Protein AF-A0A7W1D2C0-F1 (afdb_monomer)

Secondary structure (DSSP, 8-state):
----HHHHHHHHHHHHHHHHHHHHHHHHTTHHHHTTTTTS-SS----------------------EEEEEEEEEESTT-EEEEEEEESS-EEEEEEESSEEEEEEEE--GGG---EEEEEEESS---S-EEEEEEETTEEEEEEEE-STT-EEEEEE-TTSPPPP----PPPP-----S----------------

Sequence (195 aa):
MRITWREVLGLLIGVAICYGLFSYAVLYAPQLREAASERTQDE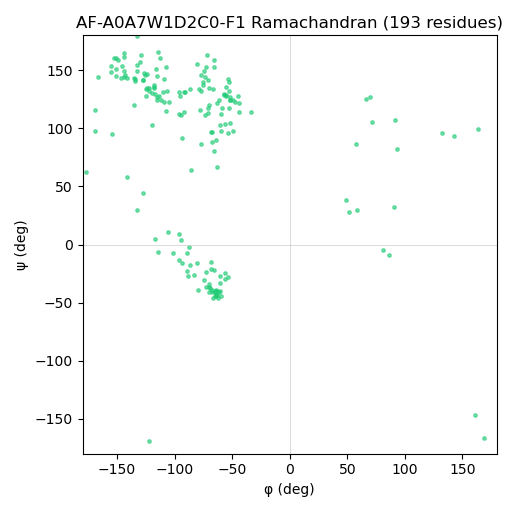GSRRGGETGQRTSTTPAASDEATKTVVVRVTGTTGNSFGINYGNLLSSQTDEGTLPADYKVQVRTDPSFGDYVTATAWKTTGDSRELKLQILDNGTVVGEGSTTKDYGAAGARWSPNQPPQPAETTTPAPQKKAVEGGGFQKKAVEGGGFQP

Radius of gyration: 30.7 Å; Cα contacts (8 Å, |Δi|>4): 274; chains: 1; bounding box: 45×69×125 Å

Structure (mmCIF, N/CA/C/O backbone):
data_AF-A0A7W1D2C0-F1
#
_entry.id   AF-A0A7W1D2C0-F1
#
loop_
_atom_site.group_PDB
_atom_site.id
_atom_site.type_symbol
_atom_site.label_atom_id
_atom_site.label_alt_id
_atom_site.label_comp_id
_atom_site.label_asym_id
_atom_site.label_entity_id
_atom_site.label_seq_id
_atom_site.pdbx_PDB_ins_code
_atom_site.Cartn_x
_atom_site.Cartn_y
_atom_site.Cartn_z
_atom_site.occupancy
_atom_site.B_iso_or_equiv
_atom_site.auth_seq_id
_atom_site.auth_comp_id
_atom_site.auth_asym_id
_atom_site.auth_atom_id
_atom_site.pdbx_PDB_model_num
ATOM 1 N N . MET A 1 1 ? 14.271 54.375 -0.105 1.00 50.47 1 MET A N 1
ATOM 2 C CA . MET A 1 1 ? 13.094 53.486 -0.220 1.00 50.47 1 MET A CA 1
ATOM 3 C C . MET A 1 1 ? 13.396 52.194 0.517 1.00 50.47 1 MET A C 1
ATOM 5 O O . MET A 1 1 ? 14.277 51.464 0.088 1.00 50.47 1 MET A O 1
ATOM 9 N N . ARG A 1 2 ? 12.762 51.953 1.670 1.00 56.81 2 ARG A N 1
ATOM 10 C CA . ARG A 1 2 ? 12.899 50.684 2.398 1.00 56.81 2 ARG A CA 1
ATOM 11 C C . ARG A 1 2 ? 11.756 49.784 1.952 1.00 56.81 2 ARG A C 1
ATOM 13 O O . ARG A 1 2 ? 10.670 49.887 2.503 1.00 56.81 2 ARG A O 1
ATOM 20 N N . ILE A 1 3 ? 12.006 48.980 0.921 1.00 64.44 3 ILE A N 1
ATOM 21 C CA . ILE A 1 3 ? 11.099 47.896 0.542 1.00 64.44 3 ILE A CA 1
ATOM 22 C C . ILE A 1 3 ? 10.994 46.978 1.754 1.00 64.44 3 ILE A C 1
ATOM 24 O O . ILE A 1 3 ? 11.995 46.465 2.264 1.00 64.44 3 ILE A O 1
ATOM 28 N N . THR A 1 4 ? 9.786 46.869 2.281 1.00 74.56 4 THR A N 1
ATOM 29 C CA . THR A 1 4 ? 9.513 46.070 3.463 1.00 74.56 4 THR A CA 1
ATOM 30 C C . THR A 1 4 ? 9.485 44.599 3.067 1.00 74.56 4 THR A C 1
ATOM 32 O O . THR A 1 4 ? 9.058 44.229 1.977 1.00 74.56 4 THR A O 1
ATOM 35 N N . TRP A 1 5 ? 9.933 43.722 3.962 1.00 63.31 5 TRP A N 1
ATOM 36 C CA . TRP A 1 5 ? 9.996 42.276 3.711 1.00 63.31 5 TRP A CA 1
ATOM 37 C C . TRP A 1 5 ? 8.635 41.673 3.303 1.00 63.31 5 TRP A C 1
ATOM 39 O O . TRP A 1 5 ? 8.572 40.690 2.571 1.00 63.31 5 TRP A O 1
ATOM 49 N N . ARG A 1 6 ? 7.534 42.328 3.698 1.00 68.31 6 ARG A N 1
ATOM 50 C CA . ARG A 1 6 ? 6.158 41.977 3.316 1.00 68.31 6 ARG A CA 1
ATOM 51 C C . ARG A 1 6 ? 5.854 42.265 1.839 1.00 68.31 6 ARG A C 1
ATOM 53 O O . ARG A 1 6 ? 5.124 41.495 1.226 1.00 68.31 6 ARG A O 1
ATOM 60 N N . GLU A 1 7 ? 6.437 43.311 1.256 1.00 68.88 7 GLU A N 1
ATOM 61 C CA . GLU A 1 7 ? 6.311 43.618 -0.179 1.00 68.88 7 GLU A CA 1
ATOM 62 C C . GLU A 1 7 ? 7.121 42.636 -1.031 1.00 68.88 7 GLU A C 1
ATOM 64 O O . GLU A 1 7 ? 6.649 42.200 -2.077 1.00 68.88 7 GLU A O 1
ATOM 69 N N . VAL A 1 8 ? 8.294 42.206 -0.550 1.00 70.50 8 VAL A N 1
ATOM 70 C CA .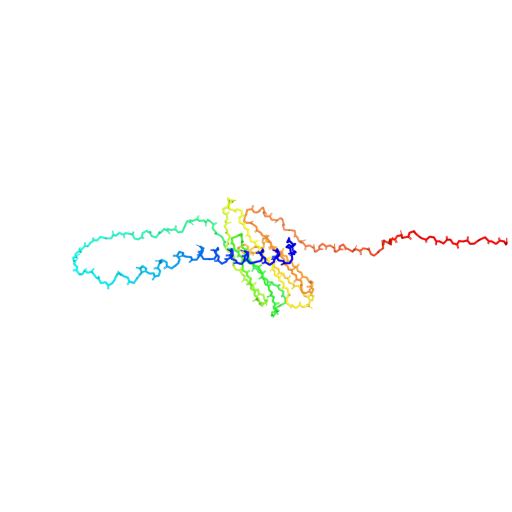 VAL A 1 8 ? 9.094 41.159 -1.212 1.00 70.50 8 VAL A CA 1
ATOM 71 C C . VAL A 1 8 ? 8.348 39.826 -1.210 1.00 70.50 8 VAL A C 1
ATOM 73 O O . VAL A 1 8 ? 8.290 39.154 -2.238 1.00 70.50 8 VAL A O 1
ATOM 76 N N . LEU A 1 9 ? 7.726 39.464 -0.082 1.00 74.88 9 LEU A N 1
ATOM 77 C CA . LEU A 1 9 ? 6.930 38.241 0.015 1.00 74.88 9 LEU A CA 1
ATOM 78 C C . LEU A 1 9 ? 5.719 38.282 -0.930 1.00 74.88 9 LEU A C 1
ATOM 80 O O . LEU A 1 9 ? 5.452 37.309 -1.630 1.00 74.88 9 LEU A O 1
ATOM 84 N N . GLY A 1 10 ? 5.022 39.422 -0.996 1.00 73.62 10 GLY A N 1
ATOM 85 C CA . GLY A 1 10 ? 3.898 39.617 -1.913 1.00 73.62 10 GLY A CA 1
ATOM 86 C C . GLY A 1 10 ? 4.304 39.501 -3.384 1.00 73.62 10 GLY A C 1
ATOM 87 O O . GLY A 1 10 ? 3.608 38.855 -4.166 1.00 73.62 10 GLY A O 1
ATOM 88 N N . LEU A 1 11 ? 5.461 40.057 -3.753 1.00 76.44 11 LEU A N 1
ATOM 89 C CA . LEU A 1 11 ? 5.976 39.999 -5.122 1.00 76.44 11 LEU A CA 1
ATOM 90 C C . LEU A 1 11 ? 6.375 38.566 -5.510 1.00 76.44 11 LEU A C 1
ATOM 92 O O . LEU A 1 11 ? 6.035 38.11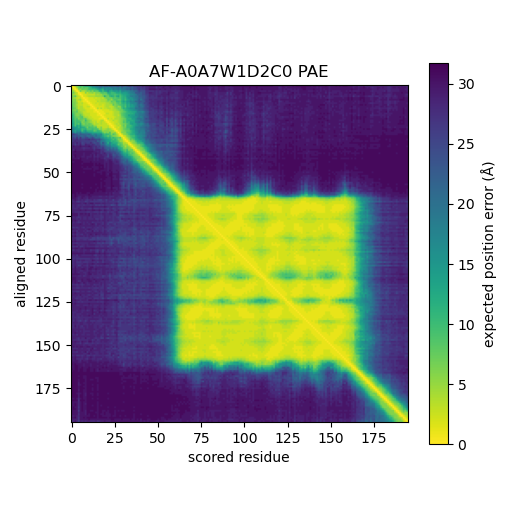5 -6.601 1.00 76.44 11 LEU A O 1
ATOM 96 N N . LEU A 1 12 ? 7.007 37.812 -4.604 1.00 76.81 12 LEU A N 1
ATOM 97 C CA . LEU A 1 12 ? 7.363 36.407 -4.842 1.00 76.81 12 LEU A CA 1
ATOM 98 C C . LEU A 1 12 ? 6.134 35.505 -5.006 1.00 76.81 12 LEU A C 1
ATOM 100 O O . LEU A 1 12 ? 6.118 34.655 -5.895 1.00 76.81 12 LEU A O 1
ATOM 104 N N . ILE A 1 13 ? 5.088 35.718 -4.203 1.00 79.75 13 ILE A N 1
ATOM 105 C CA . ILE A 1 13 ? 3.822 34.983 -4.337 1.00 79.75 13 ILE A CA 1
ATOM 106 C C . ILE A 1 13 ? 3.154 35.319 -5.676 1.00 79.75 13 ILE A C 1
ATOM 108 O O . ILE A 1 13 ? 2.729 34.415 -6.393 1.00 79.75 13 ILE A O 1
ATOM 112 N N . GLY A 1 14 ? 3.117 36.601 -6.055 1.00 78.75 14 GLY A N 1
ATOM 113 C CA . GLY A 1 14 ? 2.572 37.033 -7.344 1.00 78.75 14 GLY A CA 1
ATOM 114 C C . GLY A 1 14 ? 3.311 36.418 -8.536 1.00 78.75 14 GLY A C 1
ATOM 115 O O . GLY A 1 14 ? 2.677 35.905 -9.456 1.00 78.75 14 GLY A O 1
ATOM 116 N N . VAL A 1 15 ? 4.646 36.388 -8.497 1.00 82.38 15 VAL A N 1
ATOM 117 C CA . VAL A 1 15 ? 5.467 35.759 -9.545 1.00 82.38 15 VAL A CA 1
ATOM 118 C C . VAL A 1 15 ? 5.230 34.251 -9.610 1.00 82.38 15 VAL A C 1
ATOM 120 O O . VAL A 1 15 ? 5.101 33.720 -10.709 1.00 82.38 15 VAL A O 1
ATOM 123 N N . ALA A 1 16 ? 5.104 33.562 -8.472 1.00 78.25 16 ALA A N 1
ATOM 124 C CA . ALA A 1 16 ? 4.820 32.127 -8.442 1.00 78.25 16 ALA A CA 1
ATOM 125 C C . ALA A 1 16 ? 3.448 31.790 -9.053 1.00 78.25 16 ALA A C 1
ATOM 127 O O . ALA A 1 16 ? 3.334 30.829 -9.814 1.00 78.25 16 ALA A O 1
ATOM 128 N N . ILE A 1 17 ? 2.423 32.610 -8.790 1.00 80.56 17 ILE A N 1
ATOM 129 C CA . ILE A 1 17 ? 1.088 32.448 -9.387 1.00 80.56 17 ILE A CA 1
ATOM 130 C C . ILE A 1 17 ? 1.137 32.710 -10.899 1.00 80.56 17 ILE A C 1
ATOM 132 O O . ILE A 1 17 ? 0.623 31.905 -11.676 1.00 80.56 17 ILE A O 1
ATOM 136 N N . CYS A 1 18 ? 1.805 33.783 -11.336 1.00 75.06 18 CYS A N 1
ATOM 137 C CA . CYS A 1 18 ? 1.993 34.071 -12.761 1.00 75.06 18 CYS A CA 1
ATOM 138 C C . CYS A 1 18 ? 2.756 32.949 -13.476 1.00 75.06 18 CYS A C 1
ATOM 140 O O . CYS A 1 18 ? 2.388 32.567 -14.585 1.00 75.06 18 CYS A O 1
ATOM 142 N N . TYR A 1 19 ? 3.781 32.384 -12.836 1.00 76.19 19 TYR A N 1
ATOM 143 C CA . TYR A 1 19 ? 4.550 31.277 -13.396 1.00 76.19 19 TYR A CA 1
ATOM 144 C C . TYR A 1 19 ? 3.726 29.987 -13.465 1.00 76.19 19 TYR A C 1
ATOM 146 O O . TYR A 1 19 ? 3.818 29.260 -14.452 1.00 76.19 19 TYR A O 1
ATOM 154 N N . GLY A 1 20 ? 2.871 29.728 -12.471 1.00 72.81 20 GLY A N 1
ATOM 155 C CA . GLY A 1 20 ? 1.923 28.614 -12.489 1.00 72.81 20 GLY A CA 1
ATOM 156 C C . GLY A 1 20 ? 0.911 28.725 -13.632 1.00 72.81 20 GLY A C 1
ATOM 157 O O . GLY A 1 20 ? 0.731 27.766 -14.378 1.00 72.81 20 GLY A O 1
ATOM 158 N N . LEU A 1 21 ? 0.315 29.905 -13.837 1.00 73.50 21 LEU A N 1
ATOM 159 C CA . LEU A 1 21 ? -0.633 30.149 -14.933 1.00 73.50 21 LEU A CA 1
ATOM 160 C C . LEU A 1 21 ? 0.036 30.090 -16.312 1.00 73.50 21 LEU A C 1
ATOM 162 O O . LEU A 1 21 ? -0.539 29.536 -17.246 1.00 73.50 21 LEU A O 1
ATOM 166 N N . PHE A 1 22 ? 1.257 30.613 -16.443 1.00 73.81 22 PHE A N 1
ATOM 167 C CA . PHE A 1 22 ? 2.009 30.553 -17.696 1.00 73.81 22 PHE A CA 1
ATOM 168 C C . PHE A 1 22 ? 2.468 29.123 -18.016 1.00 73.81 22 PHE A C 1
ATOM 170 O O . PHE A 1 22 ? 2.329 28.674 -19.151 1.00 73.81 22 PHE A O 1
ATOM 177 N N . SER A 1 23 ? 2.929 28.370 -17.013 1.00 67.94 23 SER A N 1
ATOM 178 C CA . SER A 1 23 ? 3.282 26.950 -17.165 1.00 67.94 23 SER A CA 1
ATOM 179 C C . SER A 1 23 ? 2.059 26.106 -17.525 1.00 67.94 23 SER A C 1
ATOM 181 O O . SER A 1 23 ? 2.146 25.240 -18.391 1.00 67.94 23 SER A O 1
ATOM 183 N N . TYR A 1 24 ? 0.902 26.398 -16.923 1.00 67.62 24 TYR A N 1
ATOM 184 C CA . TYR A 1 24 ? -0.367 25.763 -17.269 1.00 67.62 24 TYR A CA 1
ATOM 185 C C . TYR A 1 24 ? -0.790 26.101 -18.708 1.00 67.62 24 TYR A C 1
ATOM 187 O O . TYR A 1 24 ? -1.130 25.210 -19.478 1.00 67.62 24 TYR A O 1
ATOM 195 N N . ALA A 1 25 ? -0.686 27.359 -19.137 1.00 64.81 25 ALA A N 1
ATOM 196 C CA . ALA A 1 25 ? -1.010 27.742 -20.511 1.00 64.81 25 ALA A CA 1
ATOM 197 C C . ALA A 1 25 ? -0.080 27.085 -21.550 1.00 64.81 25 ALA A C 1
ATOM 199 O O . ALA A 1 25 ? -0.560 26.619 -22.579 1.00 64.81 25 ALA A O 1
ATOM 200 N N . VAL A 1 26 ? 1.228 26.989 -21.284 1.00 67.19 26 VAL A N 1
ATOM 201 C CA . VAL A 1 26 ? 2.193 26.356 -22.203 1.00 67.19 26 VAL A CA 1
ATOM 202 C C . VAL A 1 26 ? 2.006 24.835 -22.277 1.00 67.19 26 VAL A C 1
ATOM 204 O O . VAL A 1 26 ? 2.115 24.277 -23.367 1.00 67.19 26 VAL A O 1
ATOM 207 N N . LEU A 1 27 ? 1.670 24.161 -21.168 1.00 59.69 27 LEU A N 1
ATOM 208 C CA . LEU A 1 27 ? 1.403 22.714 -21.179 1.00 59.69 27 LEU A CA 1
ATOM 209 C C . LEU A 1 27 ? 0.050 22.340 -21.812 1.00 59.69 27 LEU A C 1
ATOM 211 O O . LEU A 1 27 ? -0.057 21.263 -22.392 1.00 59.69 27 LEU A O 1
ATOM 215 N N . TYR A 1 28 ? -0.972 23.200 -21.719 1.00 57.44 28 TYR A N 1
ATOM 216 C CA . TYR A 1 28 ? -2.332 22.905 -22.207 1.00 57.44 28 TYR A CA 1
ATOM 217 C C . TYR A 1 28 ? -2.686 23.553 -23.562 1.00 57.44 28 TYR A C 1
ATOM 219 O O . TYR A 1 28 ? -3.705 23.202 -24.158 1.00 57.44 28 TYR A O 1
ATOM 227 N N . ALA A 1 29 ? -1.837 24.424 -24.120 1.00 54.09 29 ALA A N 1
ATOM 228 C CA . ALA A 1 29 ? -2.036 25.015 -25.448 1.00 54.09 29 ALA A CA 1
ATOM 229 C C . ALA A 1 29 ? -2.094 24.043 -26.655 1.00 54.09 29 ALA A C 1
ATOM 231 O O . ALA A 1 29 ? -2.761 24.413 -27.627 1.00 54.09 29 ALA A O 1
ATOM 232 N N . PRO A 1 30 ? -1.478 22.835 -26.684 1.00 54.25 30 PRO A N 1
ATOM 233 C CA . PRO A 1 30 ? -1.549 22.007 -27.892 1.00 54.25 30 PRO A CA 1
ATOM 234 C C . PRO A 1 30 ? -2.961 21.455 -28.167 1.00 54.25 30 PRO A C 1
ATOM 236 O O . PRO A 1 30 ? -3.285 21.185 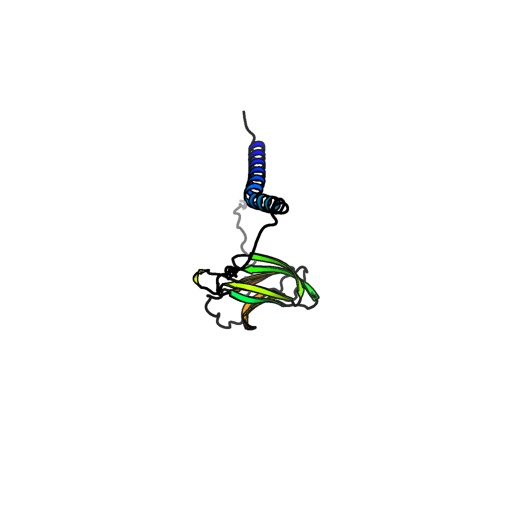-29.320 1.00 54.25 30 PRO A O 1
ATOM 239 N N . GLN A 1 31 ? -3.836 21.394 -27.155 1.00 51.28 31 GLN A N 1
ATOM 240 C CA . GLN A 1 31 ? -5.201 20.856 -27.273 1.00 51.28 31 GLN A CA 1
ATOM 241 C C . GLN A 1 31 ? -6.170 21.772 -28.049 1.00 51.28 31 GLN A C 1
ATOM 243 O O . GLN A 1 31 ? -7.152 21.308 -28.623 1.00 51.28 31 GLN A O 1
ATOM 248 N N . LEU A 1 32 ? -5.904 23.083 -28.124 1.00 50.50 32 LEU A N 1
ATOM 249 C CA . LEU A 1 32 ? -6.772 24.020 -28.858 1.00 50.50 32 LEU A CA 1
ATOM 250 C C . LEU A 1 32 ? -6.533 24.008 -30.374 1.00 50.50 32 LEU A C 1
ATOM 252 O O . LEU A 1 32 ? -7.371 24.508 -31.125 1.00 50.50 32 LEU A O 1
ATOM 256 N N . ARG A 1 33 ? -5.411 23.443 -30.844 1.00 51.75 33 ARG A N 1
ATOM 257 C CA . ARG A 1 33 ? -5.116 23.359 -32.282 1.00 51.75 33 ARG A CA 1
ATOM 258 C C . ARG A 1 33 ? -5.799 22.164 -32.949 1.00 51.75 33 ARG A C 1
ATOM 260 O O . ARG A 1 33 ? -6.100 22.239 -34.137 1.00 51.75 33 ARG A O 1
ATOM 267 N N . GLU A 1 34 ? -6.092 21.109 -32.195 1.00 49.38 34 GLU A N 1
ATOM 268 C CA . GLU A 1 34 ? -6.751 19.909 -32.723 1.00 49.38 34 GLU A CA 1
ATOM 269 C C . GLU A 1 34 ? -8.269 20.117 -32.873 1.00 49.38 34 GLU A C 1
ATOM 271 O O . GLU A 1 34 ? -8.820 19.816 -33.929 1.00 49.38 34 GLU A O 1
ATOM 276 N N . ALA A 1 35 ? -8.923 20.810 -31.930 1.00 48.69 35 ALA A N 1
ATOM 277 C CA . ALA A 1 35 ? -10.363 21.101 -32.006 1.00 48.69 35 ALA A CA 1
ATOM 278 C C . ALA A 1 35 ? -10.774 22.089 -33.125 1.00 48.69 35 ALA A C 1
ATOM 280 O O . ALA A 1 35 ? -11.954 22.190 -33.463 1.00 48.69 35 ALA A O 1
ATOM 281 N N . ALA A 1 36 ? -9.826 22.828 -33.711 1.00 49.53 36 ALA A N 1
ATOM 282 C CA . ALA A 1 36 ? -10.082 23.719 -34.847 1.00 49.53 36 ALA A CA 1
ATOM 283 C C . ALA A 1 36 ? -9.836 23.048 -36.210 1.00 49.53 36 ALA A C 1
ATOM 285 O O . ALA A 1 36 ? -10.292 23.567 -37.229 1.00 49.53 36 ALA A O 1
ATOM 286 N N . SER A 1 37 ? -9.136 21.908 -36.253 1.00 47.97 37 SER A N 1
ATOM 287 C CA . SER A 1 37 ? -8.782 21.254 -37.518 1.00 47.97 37 SER A CA 1
ATOM 288 C C . SER A 1 37 ? -9.864 20.300 -38.033 1.00 47.97 37 SER A C 1
ATOM 290 O O . SER A 1 37 ? -9.876 19.996 -39.223 1.00 47.97 37 SER A O 1
ATOM 292 N N . GLU A 1 38 ? -10.806 19.878 -37.186 1.00 50.81 38 GLU A N 1
ATOM 293 C CA . GLU A 1 38 ? -11.888 18.958 -37.573 1.00 50.81 38 GLU A CA 1
ATOM 294 C C . GLU A 1 38 ? -13.138 19.651 -38.149 1.00 50.81 38 GLU A C 1
ATOM 296 O O . GLU A 1 38 ? -14.065 18.972 -38.579 1.00 50.81 38 GLU A O 1
ATOM 301 N N . ARG A 1 39 ? -13.189 20.991 -38.225 1.00 49.28 39 ARG A N 1
ATOM 302 C CA . ARG A 1 39 ? -14.385 21.716 -38.715 1.00 49.28 39 ARG A CA 1
ATOM 303 C C . ARG A 1 39 ? -14.296 22.318 -40.119 1.00 49.28 39 ARG A C 1
ATOM 305 O O . ARG A 1 39 ? -15.199 23.054 -40.507 1.00 49.28 39 ARG A O 1
ATOM 312 N N . THR A 1 40 ? -13.266 21.987 -40.898 1.00 50.22 40 THR A N 1
ATOM 313 C CA . THR A 1 40 ? -13.093 22.533 -42.263 1.00 50.22 40 THR A CA 1
ATOM 314 C C . THR A 1 40 ? -12.764 21.487 -43.326 1.00 50.22 40 THR A C 1
ATOM 316 O O . THR A 1 40 ? -12.120 21.795 -44.324 1.00 50.22 40 THR A O 1
ATOM 319 N N . GLN A 1 41 ? -13.230 20.250 -43.151 1.00 46.44 41 GLN A N 1
ATOM 320 C CA . GLN A 1 41 ? -13.110 19.218 -44.183 1.00 46.44 41 GLN A CA 1
ATOM 321 C C . GLN A 1 41 ? -14.459 18.565 -44.496 1.00 46.44 41 GLN A C 1
ATOM 323 O O . GLN A 1 41 ? -14.560 17.353 -44.621 1.00 46.44 41 GLN A O 1
ATOM 328 N N . ASP A 1 42 ? -15.502 19.383 -44.631 1.00 46.88 42 ASP A N 1
ATOM 329 C CA . ASP A 1 42 ? -16.799 18.937 -45.144 1.00 46.88 42 ASP A CA 1
ATOM 330 C C . ASP A 1 42 ? -17.403 20.017 -46.053 1.00 46.88 42 ASP A C 1
ATOM 332 O O . ASP A 1 42 ? -18.435 20.603 -45.771 1.00 46.88 42 ASP A O 1
ATOM 336 N N . GLU A 1 43 ? -16.665 20.376 -47.106 1.00 49.00 43 GLU A N 1
ATOM 337 C CA . GLU A 1 43 ? -17.205 20.922 -48.359 1.00 49.00 43 GLU A CA 1
ATOM 338 C C . GLU A 1 43 ? -16.076 20.949 -49.394 1.00 49.00 43 GLU A C 1
ATOM 340 O O . GLU A 1 43 ? -15.237 21.849 -49.425 1.00 49.00 43 GLU A O 1
ATOM 345 N N . GLY A 1 44 ? -16.024 19.931 -50.253 1.00 43.16 44 GLY A N 1
ATOM 346 C CA . GLY A 1 44 ? -15.119 19.965 -51.393 1.00 43.16 44 GLY A CA 1
ATOM 347 C C . GLY A 1 44 ? -14.864 18.619 -52.047 1.00 43.16 44 GLY A C 1
ATOM 348 O O . GLY A 1 44 ? -13.948 17.900 -51.674 1.00 43.16 44 GLY A O 1
ATOM 349 N N . SER A 1 45 ? -15.577 18.387 -53.147 1.00 36.09 45 SER A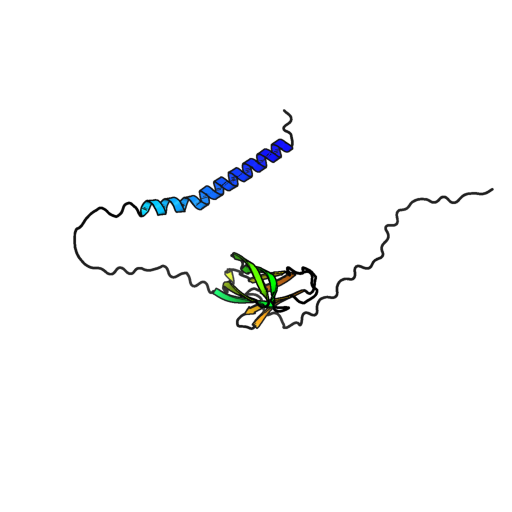 N 1
ATOM 350 C CA . SER A 1 45 ? -15.165 17.512 -54.251 1.00 36.09 45 SER A CA 1
ATOM 351 C C . SER A 1 45 ? -15.625 16.048 -54.210 1.00 36.09 45 SER A C 1
ATOM 353 O O . SER A 1 45 ? -14.882 15.101 -53.963 1.00 36.09 45 SER A O 1
ATOM 355 N N . ARG A 1 46 ? -16.869 15.864 -54.668 1.00 50.09 46 ARG A N 1
ATOM 356 C CA . ARG A 1 46 ? -17.230 14.743 -55.546 1.00 50.09 46 ARG A CA 1
ATOM 357 C C . ARG A 1 46 ? -16.272 14.695 -56.750 1.00 50.09 46 ARG A C 1
ATOM 359 O O . ARG A 1 46 ? -16.476 15.462 -57.690 1.00 50.09 46 ARG A O 1
ATOM 366 N N . ARG A 1 47 ? -15.316 13.757 -56.789 1.00 42.94 47 ARG A N 1
ATOM 367 C CA . ARG A 1 47 ? -14.827 13.148 -58.048 1.00 42.94 47 ARG A CA 1
ATOM 368 C C . ARG A 1 47 ? -13.928 11.923 -57.811 1.00 42.94 47 ARG A C 1
ATOM 370 O O . ARG A 1 47 ? -12.813 12.074 -57.345 1.00 42.94 47 ARG A O 1
ATOM 377 N N . GLY A 1 48 ? -14.390 10.756 -58.269 1.00 36.28 48 GLY A N 1
ATOM 378 C CA . GLY A 1 48 ? -13.536 9.726 -58.884 1.00 36.28 48 GLY A CA 1
ATOM 379 C C . GLY A 1 48 ? -12.922 8.635 -57.991 1.00 36.28 48 GLY A C 1
ATOM 380 O O . GLY A 1 48 ? -11.939 8.877 -57.313 1.00 36.28 48 GLY A O 1
ATOM 381 N N . GLY A 1 49 ? -13.458 7.413 -58.115 1.00 35.66 49 GLY A N 1
ATOM 382 C CA . GLY A 1 49 ? -12.712 6.247 -58.626 1.00 35.66 49 GLY A CA 1
ATOM 383 C C . GLY A 1 49 ? -11.610 5.578 -57.785 1.00 35.66 49 GLY A C 1
ATOM 384 O O . GLY A 1 49 ? -10.477 6.031 -57.782 1.00 35.66 49 GLY A O 1
ATOM 385 N N . GLU A 1 50 ? -11.966 4.406 -57.243 1.00 38.22 50 GLU A N 1
ATOM 386 C CA . GLU A 1 50 ? -11.221 3.126 -57.234 1.00 38.22 50 GLU A CA 1
ATOM 387 C C . GLU A 1 50 ? -9.878 2.932 -56.480 1.00 38.22 50 GLU A C 1
ATOM 389 O O . GLU A 1 50 ? -8.832 3.482 -56.800 1.00 38.22 50 GLU A O 1
ATOM 394 N N . THR A 1 51 ? -9.923 1.898 -55.619 1.00 39.84 51 THR A N 1
ATOM 395 C CA . THR A 1 51 ? -8.870 0.938 -55.206 1.00 39.84 51 THR A CA 1
ATOM 396 C C . THR A 1 51 ? -7.687 1.381 -54.339 1.00 39.84 51 THR A C 1
ATOM 398 O O . THR A 1 51 ? -6.869 2.211 -54.710 1.00 39.84 51 THR A O 1
ATOM 401 N N . GLY A 1 52 ? -7.501 0.642 -53.235 1.00 35.28 52 GLY A N 1
ATOM 402 C CA . GLY A 1 52 ? -6.184 0.416 -52.637 1.00 35.28 52 GLY A CA 1
ATOM 403 C C . GLY A 1 52 ? -6.183 0.382 -51.113 1.00 35.28 52 GLY A C 1
ATOM 404 O O . GLY A 1 52 ? -6.011 1.414 -50.474 1.00 35.28 52 GLY A O 1
ATOM 405 N N . GLN A 1 53 ? -6.308 -0.819 -50.537 1.00 46.19 53 GLN A N 1
ATOM 406 C CA . GLN A 1 53 ? -5.923 -1.121 -49.156 1.00 46.19 53 GLN A CA 1
ATOM 407 C C . GLN A 1 53 ? -4.559 -0.493 -48.834 1.00 46.19 53 GLN A C 1
ATOM 409 O O . GLN A 1 53 ? -3.533 -0.920 -49.362 1.00 46.19 53 GLN A O 1
ATOM 414 N N . ARG A 1 54 ? -4.532 0.482 -47.926 1.00 39.72 54 ARG A N 1
ATOM 415 C CA . ARG A 1 54 ? -3.316 0.860 -47.210 1.00 39.72 54 ARG A CA 1
ATOM 416 C C . ARG A 1 54 ? -3.592 0.637 -45.734 1.00 39.72 54 ARG A C 1
ATOM 418 O O . ARG A 1 54 ? -4.347 1.369 -45.109 1.00 39.72 54 ARG A O 1
ATOM 425 N N . THR A 1 55 ? -3.037 -0.467 -45.254 1.00 41.19 55 THR A N 1
ATOM 426 C CA . THR A 1 55 ? -2.952 -0.899 -43.862 1.00 41.19 55 THR A CA 1
ATOM 427 C C . THR A 1 55 ? -2.809 0.285 -42.910 1.00 41.19 55 THR A C 1
ATOM 429 O O . THR A 1 55 ? -1.782 0.965 -42.912 1.00 41.19 55 THR A O 1
ATOM 432 N N . SER A 1 56 ? -3.831 0.497 -42.082 1.00 39.16 56 SER A N 1
ATOM 433 C CA . SER A 1 56 ? -3.715 1.253 -40.840 1.00 39.16 56 SER A CA 1
ATOM 434 C C . SER A 1 56 ? -2.770 0.489 -39.921 1.00 39.16 56 SER A C 1
ATOM 436 O O . SER A 1 56 ? -3.184 -0.404 -39.186 1.00 39.16 56 SER A O 1
ATOM 438 N N . THR A 1 57 ? -1.478 0.788 -40.001 1.00 44.62 57 THR A N 1
ATOM 439 C CA . THR A 1 57 ? -0.514 0.345 -38.999 1.00 44.62 57 THR A CA 1
ATOM 440 C C . THR A 1 57 ? -0.698 1.248 -37.786 1.00 44.62 57 THR A C 1
ATOM 442 O O . THR A 1 57 ? -0.058 2.290 -37.665 1.00 44.62 57 THR A O 1
ATOM 445 N N . THR A 1 58 ? -1.627 0.881 -36.904 1.00 49.12 58 THR A N 1
ATOM 446 C CA . THR A 1 58 ? -1.606 1.340 -35.513 1.00 49.12 58 THR A CA 1
ATOM 447 C C . THR A 1 58 ? -0.209 1.032 -34.969 1.00 49.12 58 THR A C 1
ATOM 449 O O . THR A 1 58 ? 0.208 -0.125 -35.069 1.00 49.12 58 THR A O 1
ATOM 452 N N . PRO A 1 59 ? 0.552 2.005 -34.434 1.00 44.22 59 PRO A N 1
ATOM 453 C CA . PRO A 1 59 ? 1.769 1.681 -33.712 1.00 44.22 59 PRO A CA 1
ATOM 454 C C . PRO A 1 59 ? 1.357 0.789 -32.543 1.00 44.22 59 PRO A C 1
ATOM 456 O O . PRO A 1 59 ? 0.618 1.225 -31.660 1.00 44.22 59 PRO A O 1
ATOM 459 N N . ALA A 1 60 ? 1.759 -0.481 -32.585 1.00 45.47 60 ALA A N 1
ATOM 460 C CA . ALA A 1 60 ? 1.668 -1.356 -31.433 1.00 45.47 60 ALA A CA 1
ATOM 461 C C . ALA A 1 60 ? 2.345 -0.623 -30.272 1.00 45.47 60 ALA A C 1
ATOM 463 O O . ALA A 1 60 ? 3.483 -0.169 -30.410 1.00 45.47 60 ALA A O 1
ATOM 464 N N . ALA A 1 61 ? 1.611 -0.445 -29.171 1.00 49.69 61 ALA A N 1
ATOM 465 C CA . ALA A 1 61 ? 2.199 -0.026 -27.914 1.00 49.69 61 ALA A CA 1
ATOM 466 C C . ALA A 1 61 ? 3.421 -0.915 -27.678 1.00 49.69 61 ALA A C 1
ATOM 468 O O . ALA A 1 61 ? 3.308 -2.138 -27.740 1.00 49.69 61 ALA A O 1
ATOM 469 N N . SER A 1 62 ? 4.585 -0.291 -27.524 1.00 49.84 62 SER A N 1
ATOM 470 C CA . SER A 1 62 ? 5.839 -0.971 -27.241 1.00 49.84 62 SER A CA 1
ATOM 471 C C . SER A 1 62 ? 5.607 -2.017 -26.149 1.00 49.84 62 SER A C 1
ATOM 473 O O . SER A 1 62 ? 5.043 -1.674 -25.110 1.00 49.84 62 SER A O 1
ATOM 475 N N . ASP A 1 63 ? 6.015 -3.264 -26.401 1.00 54.50 63 ASP A N 1
ATOM 476 C CA . ASP A 1 63 ? 6.008 -4.388 -25.452 1.00 54.50 63 ASP A CA 1
ATOM 477 C C . ASP A 1 63 ? 6.949 -4.089 -24.266 1.00 54.50 63 ASP A C 1
ATOM 479 O O . ASP A 1 63 ? 8.001 -4.701 -24.085 1.00 54.50 63 ASP A O 1
ATOM 483 N N . GLU A 1 64 ? 6.613 -3.097 -23.447 1.00 66.44 64 GLU A N 1
ATOM 484 C CA . GLU A 1 64 ? 7.212 -2.947 -22.132 1.00 66.44 64 GLU A CA 1
ATOM 485 C C . GLU A 1 64 ? 6.651 -4.083 -21.276 1.00 66.44 64 GLU A C 1
ATOM 487 O O . GLU A 1 64 ? 5.450 -4.133 -20.997 1.00 66.44 64 GLU A O 1
ATOM 492 N N . ALA A 1 65 ? 7.519 -5.018 -20.879 1.00 86.94 65 ALA A N 1
ATOM 493 C CA . ALA A 1 65 ? 7.149 -6.118 -20.001 1.00 86.94 65 ALA A CA 1
ATOM 494 C C . ALA A 1 65 ? 6.547 -5.547 -18.707 1.00 86.94 65 ALA A C 1
ATOM 496 O O . ALA A 1 65 ? 7.246 -5.000 -17.848 1.00 86.94 65 ALA A O 1
ATOM 497 N N . THR A 1 66 ? 5.224 -5.625 -18.602 1.00 91.00 66 THR A N 1
ATOM 498 C CA . THR A 1 66 ? 4.442 -5.131 -17.473 1.00 91.00 66 THR A CA 1
ATOM 499 C C . THR A 1 66 ? 3.754 -6.294 -16.787 1.00 91.00 66 THR A C 1
ATOM 501 O O . THR A 1 66 ? 3.440 -7.327 -17.379 1.00 91.00 66 THR A O 1
ATOM 504 N N . LYS A 1 67 ? 3.531 -6.124 -15.491 1.00 93.38 67 LYS A N 1
ATOM 505 C CA . LYS A 1 67 ? 2.922 -7.116 -14.622 1.00 93.38 67 LYS A CA 1
ATOM 506 C C . LYS A 1 67 ? 1.890 -6.454 -13.735 1.00 93.38 67 LYS A C 1
ATOM 508 O O . LYS A 1 67 ? 2.093 -5.337 -13.277 1.00 93.38 67 LYS A O 1
ATOM 513 N N . THR A 1 68 ? 0.795 -7.154 -13.464 1.00 96.81 68 THR A N 1
ATOM 514 C CA . THR A 1 68 ? -0.192 -6.703 -12.479 1.00 96.81 68 THR A CA 1
ATOM 515 C C . THR A 1 68 ? 0.087 -7.350 -11.130 1.00 96.81 68 THR A C 1
ATOM 517 O O . THR A 1 68 ? 0.172 -8.573 -11.038 1.00 96.81 68 THR A O 1
ATOM 520 N N . VAL A 1 69 ? 0.180 -6.536 -10.086 1.00 97.31 69 VAL A N 1
ATOM 521 C CA . VAL A 1 69 ? 0.181 -6.972 -8.686 1.00 97.31 69 VAL A CA 1
ATOM 522 C C . VAL A 1 69 ? -1.088 -6.499 -7.987 1.00 97.31 69 VAL A C 1
ATOM 524 O O . VAL A 1 69 ? -1.757 -5.568 -8.446 1.00 97.31 69 VAL A O 1
ATOM 527 N N . VAL A 1 70 ? -1.421 -7.134 -6.867 1.00 98.56 70 VAL A N 1
ATOM 528 C CA . VAL A 1 70 ? -2.583 -6.778 -6.049 1.00 98.56 70 VAL A CA 1
ATOM 529 C C . VAL A 1 70 ? -2.117 -6.203 -4.720 1.00 98.56 70 VAL A C 1
ATOM 531 O O . VAL A 1 70 ? -1.384 -6.850 -3.985 1.00 98.56 70 VAL A O 1
ATOM 534 N N . VAL A 1 71 ? -2.568 -5.002 -4.385 1.00 98.56 71 VAL A N 1
ATOM 535 C CA . VAL A 1 71 ? -2.471 -4.426 -3.046 1.00 98.56 71 VAL A CA 1
ATOM 536 C C . VAL A 1 71 ? -3.752 -4.776 -2.298 1.00 98.56 71 VAL A C 1
ATOM 538 O O . VAL A 1 71 ? -4.832 -4.327 -2.668 1.00 98.56 71 VAL A O 1
ATOM 541 N N . ARG A 1 72 ? -3.641 -5.586 -1.252 1.00 98.69 72 ARG A N 1
ATOM 542 C CA . ARG A 1 72 ? -4.754 -6.042 -0.419 1.00 98.69 72 ARG A CA 1
ATOM 543 C C . ARG A 1 72 ? -4.725 -5.349 0.931 1.00 98.69 72 ARG A C 1
ATOM 545 O O . ARG A 1 72 ? -3.693 -5.347 1.602 1.00 98.69 72 ARG A O 1
ATOM 552 N N . VAL A 1 73 ? -5.871 -4.836 1.357 1.00 98.56 73 VAL A N 1
ATOM 553 C CA . VAL A 1 73 ? -6.072 -4.257 2.687 1.00 98.56 73 VAL A CA 1
ATOM 554 C C . VAL A 1 73 ? -7.073 -5.107 3.455 1.00 98.56 73 VAL A C 1
ATOM 556 O O . VAL A 1 73 ? -8.197 -5.338 3.004 1.00 98.56 73 VAL A O 1
ATOM 559 N N . THR A 1 74 ? -6.669 -5.582 4.627 1.00 98.44 74 THR A N 1
ATOM 560 C CA . THR A 1 74 ? -7.496 -6.398 5.518 1.00 98.44 74 THR A CA 1
ATOM 561 C C . THR A 1 74 ? -7.496 -5.839 6.935 1.00 98.44 74 THR A C 1
ATOM 563 O O . THR A 1 74 ? -6.681 -5.001 7.316 1.00 98.44 74 THR A O 1
ATOM 566 N N . GLY A 1 75 ? -8.471 -6.279 7.720 1.00 96.38 75 GLY A N 1
ATOM 567 C CA . GLY A 1 75 ? -8.686 -5.851 9.093 1.00 96.38 75 GLY A CA 1
ATOM 568 C C . GLY A 1 75 ? -10.114 -6.182 9.497 1.00 96.38 75 GLY A C 1
ATOM 569 O O . GLY A 1 75 ? -10.683 -7.171 9.034 1.00 96.38 75 GLY A O 1
ATOM 570 N N . THR A 1 76 ? -10.717 -5.348 10.337 1.00 96.31 76 THR A N 1
ATOM 571 C CA . THR A 1 76 ? -12.112 -5.553 10.756 1.00 96.31 76 THR A CA 1
ATOM 572 C C . THR A 1 76 ? -13.069 -5.266 9.604 1.00 96.31 76 THR A C 1
ATOM 574 O O . THR A 1 76 ? -13.126 -4.140 9.116 1.00 96.31 76 THR A O 1
ATOM 577 N N . THR A 1 77 ? -13.816 -6.282 9.171 1.00 97.38 77 THR A N 1
ATOM 578 C CA . THR A 1 77 ? -14.774 -6.177 8.064 1.00 97.38 77 THR A CA 1
ATOM 579 C C . THR A 1 77 ? -15.785 -5.058 8.298 1.00 97.38 77 THR A C 1
ATOM 581 O O . THR A 1 77 ? -16.337 -4.935 9.389 1.00 97.38 77 THR A O 1
ATOM 584 N N . GLY A 1 78 ? -16.044 -4.264 7.261 1.00 96.38 78 GLY A N 1
ATOM 585 C CA . GLY A 1 78 ? -16.992 -3.152 7.315 1.00 96.38 78 GLY A CA 1
ATOM 586 C C . GLY A 1 78 ? -16.405 -1.837 7.832 1.00 96.38 78 GLY A C 1
ATOM 587 O O . GLY A 1 78 ? -17.064 -0.809 7.709 1.00 96.38 78 GLY A O 1
ATOM 588 N N . ASN A 1 79 ? -15.176 -1.826 8.361 1.00 96.31 79 ASN A N 1
ATOM 589 C CA . ASN A 1 79 ? -14.526 -0.579 8.760 1.00 96.31 79 ASN A CA 1
ATOM 590 C C . ASN A 1 79 ? -14.035 0.206 7.540 1.00 96.31 79 ASN A C 1
ATOM 592 O O . ASN A 1 79 ? -13.458 -0.366 6.610 1.00 96.31 79 ASN A O 1
ATOM 596 N N . SER A 1 80 ? -14.207 1.526 7.589 1.00 97.81 80 SER A N 1
ATOM 597 C CA . SER A 1 80 ? -13.648 2.447 6.602 1.00 97.81 80 SER A CA 1
ATOM 598 C C . SER A 1 80 ? -12.139 2.627 6.788 1.00 97.81 80 SER A C 1
ATOM 600 O O . SER A 1 80 ? -11.615 2.563 7.903 1.00 97.81 80 SER A O 1
ATOM 602 N N . PHE A 1 81 ? -11.437 2.875 5.689 1.00 98.44 81 PHE A N 1
ATOM 603 C CA . PHE A 1 81 ? -10.011 3.191 5.674 1.00 98.44 81 PHE A CA 1
ATOM 604 C C . PHE A 1 81 ? -9.698 4.112 4.489 1.00 98.44 81 PHE A C 1
ATOM 606 O O . PHE A 1 81 ? -10.456 4.153 3.522 1.00 98.44 81 PHE A O 1
ATOM 613 N N . GLY A 1 82 ? -8.579 4.830 4.556 1.00 98.56 82 GLY A N 1
ATOM 614 C CA . GLY A 1 82 ? -8.009 5.523 3.400 1.00 98.56 82 GLY A CA 1
ATOM 615 C C . GLY A 1 82 ? -6.745 4.821 2.916 1.00 98.56 82 GLY A C 1
ATOM 616 O O . GLY A 1 82 ? -6.066 4.148 3.697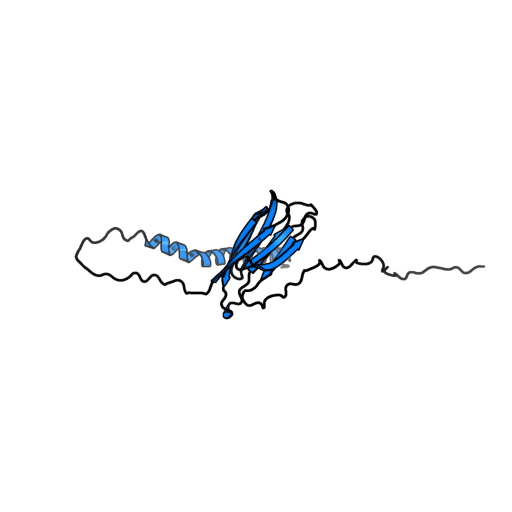 1.00 98.56 82 GLY A O 1
ATOM 617 N N . ILE A 1 83 ? -6.423 4.953 1.633 1.00 98.75 83 ILE A N 1
ATOM 618 C CA . ILE A 1 83 ? -5.226 4.361 1.037 1.00 98.75 83 ILE A CA 1
ATOM 619 C C . ILE A 1 83 ? -4.617 5.270 -0.022 1.00 98.75 83 ILE A C 1
ATOM 621 O O . ILE A 1 83 ? -5.320 5.907 -0.798 1.00 98.75 83 ILE A O 1
ATOM 625 N N . ASN A 1 84 ? -3.290 5.278 -0.088 1.00 98.69 84 ASN A N 1
ATOM 626 C CA . ASN A 1 84 ? -2.532 5.716 -1.249 1.00 98.69 84 ASN A CA 1
ATOM 627 C C . ASN A 1 84 ? -1.733 4.528 -1.788 1.00 98.69 84 ASN A C 1
ATOM 629 O O . ASN A 1 84 ? -1.049 3.851 -1.019 1.00 98.69 84 ASN A O 1
ATOM 633 N N . TYR A 1 85 ? -1.824 4.258 -3.085 1.00 98.56 85 TYR A N 1
ATOM 634 C CA . TYR A 1 85 ? -1.131 3.145 -3.728 1.00 98.56 85 TYR A CA 1
ATOM 635 C C . TYR A 1 85 ? -0.710 3.508 -5.149 1.00 98.56 85 TYR A C 1
ATOM 637 O O . TYR A 1 85 ? -1.322 4.354 -5.798 1.00 98.56 85 TYR A O 1
ATOM 645 N N . GLY A 1 86 ? 0.345 2.878 -5.651 1.00 98.00 86 GLY A N 1
ATOM 646 C CA . GLY A 1 86 ? 0.829 3.171 -6.991 1.00 98.00 86 GLY A CA 1
ATOM 647 C C . GLY A 1 86 ? 2.181 2.567 -7.298 1.00 98.00 86 GLY A C 1
ATOM 648 O O . GLY A 1 86 ? 2.683 1.707 -6.569 1.00 98.00 86 GLY A O 1
ATOM 649 N N . ASN A 1 87 ? 2.753 3.052 -8.391 1.00 97.44 87 ASN A N 1
ATOM 650 C CA . ASN A 1 87 ? 4.075 2.696 -8.868 1.00 97.44 87 ASN A CA 1
ATOM 651 C C . ASN A 1 87 ? 4.981 3.931 -8.993 1.00 97.44 87 ASN A C 1
ATOM 653 O O . ASN A 1 87 ? 4.631 5.013 -8.517 1.00 97.44 87 ASN A O 1
ATOM 657 N N . LEU A 1 88 ? 6.152 3.790 -9.620 1.00 95.25 88 LEU A N 1
ATOM 658 C CA . LEU A 1 88 ? 7.072 4.914 -9.813 1.00 95.25 88 LEU A CA 1
ATOM 659 C C . LEU A 1 88 ? 6.458 6.057 -10.645 1.00 95.25 88 LEU A C 1
ATOM 661 O O . LEU A 1 88 ? 6.788 7.220 -10.422 1.00 95.25 88 LEU A O 1
ATOM 665 N N . LEU A 1 89 ? 5.596 5.736 -11.611 1.00 93.94 89 LEU A N 1
ATOM 666 C CA . LEU A 1 89 ? 5.057 6.699 -12.577 1.00 93.94 89 LEU A CA 1
ATOM 667 C C . LEU A 1 89 ? 3.779 7.388 -12.095 1.00 93.94 89 LEU A C 1
ATOM 669 O O . LEU A 1 89 ? 3.472 8.492 -12.539 1.00 93.94 89 LEU A O 1
ATOM 673 N N . SER A 1 90 ? 3.006 6.732 -11.234 1.00 95.56 90 SER A N 1
ATOM 674 C CA . SER A 1 90 ? 1.685 7.209 -10.836 1.00 95.56 90 SER A CA 1
ATOM 675 C C . SER A 1 90 ? 1.272 6.671 -9.475 1.00 95.56 90 SER A C 1
ATOM 677 O O . SER A 1 90 ? 1.603 5.544 -9.108 1.00 95.56 90 SER A O 1
ATOM 679 N N . SER A 1 91 ? 0.487 7.461 -8.749 1.00 96.94 91 SER A N 1
ATOM 680 C CA . SER A 1 91 ? -0.190 7.030 -7.532 1.00 96.94 91 SER A CA 1
ATOM 681 C C . SER A 1 91 ? -1.656 7.439 -7.555 1.00 96.94 91 SER A C 1
ATOM 683 O O . SER A 1 91 ? -2.055 8.380 -8.242 1.00 96.94 91 SER A O 1
ATOM 685 N N . GLN A 1 92 ? -2.463 6.689 -6.819 1.00 98.06 92 GLN A N 1
ATOM 686 C CA . GLN A 1 92 ? -3.880 6.924 -6.613 1.00 98.06 92 GLN A CA 1
ATOM 687 C C . GLN A 1 92 ? -4.154 6.967 -5.117 1.00 98.06 92 GLN A C 1
ATOM 689 O O . GLN A 1 92 ? -3.512 6.266 -4.333 1.00 98.06 92 GLN A O 1
ATOM 694 N N . THR A 1 93 ? -5.112 7.801 -4.735 1.00 98.38 93 THR A N 1
ATOM 695 C CA . THR A 1 93 ? -5.634 7.868 -3.374 1.00 98.38 93 THR A CA 1
ATOM 696 C C . THR A 1 93 ? -7.107 7.509 -3.420 1.00 98.38 93 THR A C 1
ATOM 698 O O . THR A 1 93 ? -7.819 7.990 -4.299 1.00 98.38 93 THR A O 1
ATOM 701 N N . ASP A 1 94 ? -7.542 6.669 -2.490 1.00 98.31 94 ASP A N 1
ATOM 702 C CA . ASP A 1 94 ? -8.911 6.175 -2.409 1.00 98.31 94 ASP A CA 1
ATOM 703 C C . ASP A 1 94 ? -9.355 6.020 -0.947 1.00 98.31 94 ASP A C 1
ATOM 705 O O . ASP A 1 94 ? -8.527 5.949 -0.032 1.00 98.31 94 ASP A O 1
ATOM 709 N N . GLU A 1 95 ? -10.665 5.948 -0.737 1.00 97.94 95 GLU A N 1
ATOM 710 C CA . GLU A 1 95 ? -11.279 5.560 0.530 1.00 97.94 95 GLU A CA 1
ATOM 711 C C . GLU A 1 95 ? -12.132 4.311 0.316 1.00 97.94 95 GLU A C 1
ATOM 713 O O . GLU A 1 95 ? -12.956 4.241 -0.594 1.00 97.94 95 GLU A O 1
ATOM 718 N N . GLY A 1 96 ? -11.940 3.311 1.170 1.00 97.00 96 GLY A N 1
ATOM 719 C CA . GLY A 1 96 ? -12.550 1.999 1.004 1.00 97.00 96 GLY A CA 1
ATOM 720 C C . GLY A 1 96 ? -13.198 1.471 2.274 1.00 97.00 96 GLY A C 1
ATOM 721 O O . GLY A 1 96 ? -13.170 2.085 3.341 1.00 97.00 96 GLY A O 1
ATOM 722 N N . THR A 1 97 ? -13.774 0.276 2.150 1.00 98.12 97 THR A N 1
ATOM 723 C CA . THR A 1 97 ? -14.291 -0.516 3.272 1.00 98.12 97 THR A CA 1
ATOM 724 C C . THR A 1 97 ? -13.600 -1.873 3.295 1.00 98.12 97 THR A C 1
ATOM 726 O O . THR A 1 97 ? -13.443 -2.502 2.253 1.00 98.12 97 THR A O 1
ATOM 729 N N . LEU A 1 98 ? -13.158 -2.319 4.470 1.00 98.06 98 LEU A N 1
ATOM 730 C CA . LEU A 1 98 ? -12.395 -3.559 4.609 1.00 98.06 98 LEU A CA 1
ATOM 731 C C . LEU A 1 98 ? -13.273 -4.815 4.439 1.00 98.06 98 LEU A C 1
ATOM 733 O O . LEU A 1 98 ? -14.385 -4.852 4.980 1.00 98.06 98 LEU A O 1
ATOM 737 N N . PRO A 1 99 ? -12.750 -5.899 3.828 1.00 98.38 99 PRO A N 1
ATOM 738 C CA . PRO A 1 99 ? -11.483 -5.980 3.089 1.00 98.38 99 PRO A CA 1
ATOM 739 C C . PRO A 1 99 ? -11.602 -5.434 1.653 1.00 98.38 99 PRO A C 1
ATOM 741 O O . PRO A 1 99 ? -12.679 -5.478 1.063 1.00 98.38 99 PRO A O 1
ATOM 744 N N . ALA A 1 100 ? -10.484 -4.990 1.072 1.00 98.56 100 ALA A N 1
ATOM 745 C CA . ALA A 1 100 ? -10.439 -4.454 -0.292 1.00 98.56 100 ALA A CA 1
ATOM 746 C C . ALA A 1 100 ? -9.139 -4.822 -1.030 1.00 98.56 100 ALA A C 1
ATOM 748 O O . ALA A 1 100 ? -8.083 -4.937 -0.407 1.00 98.56 100 ALA A O 1
ATOM 749 N N . ASP A 1 101 ? -9.225 -4.957 -2.358 1.00 98.56 101 ASP A N 1
ATOM 750 C CA . ASP A 1 101 ? -8.112 -5.288 -3.256 1.00 98.56 101 ASP A CA 1
ATOM 751 C C . ASP A 1 101 ? -7.969 -4.217 -4.356 1.00 98.56 101 ASP A C 1
ATOM 753 O O . ASP A 1 101 ? -8.946 -3.846 -5.007 1.00 98.56 101 ASP A O 1
ATOM 757 N N . TYR A 1 102 ? -6.736 -3.783 -4.619 1.00 98.31 102 TYR A N 1
ATOM 758 C CA . TYR A 1 102 ? -6.376 -2.770 -5.613 1.00 98.31 102 TYR A CA 1
ATOM 759 C C . TYR A 1 102 ? -5.339 -3.318 -6.587 1.00 98.31 102 TYR A C 1
ATOM 761 O O . TYR A 1 102 ? -4.359 -3.935 -6.180 1.00 98.31 102 TYR A O 1
ATOM 769 N N . LYS A 1 103 ? -5.528 -3.098 -7.888 1.00 98.06 103 LYS A N 1
ATOM 770 C CA . LYS A 1 103 ? -4.600 -3.589 -8.917 1.00 98.06 103 LYS A CA 1
ATOM 771 C C . LYS A 1 103 ? -3.604 -2.502 -9.294 1.00 98.06 103 LYS A C 1
ATOM 773 O O . LYS A 1 103 ? -4.004 -1.389 -9.618 1.00 98.06 103 LYS A O 1
ATOM 778 N N . VAL A 1 104 ? -2.322 -2.852 -9.318 1.00 97.81 104 VAL A N 1
ATOM 779 C CA . VAL A 1 104 ? -1.238 -1.958 -9.743 1.00 97.81 104 VAL A CA 1
ATOM 780 C C . VAL A 1 104 ? -0.454 -2.627 -10.858 1.00 97.81 104 VAL A C 1
ATOM 782 O O . VAL A 1 104 ? -0.022 -3.769 -10.719 1.00 97.81 104 VAL A O 1
ATOM 785 N N . GLN A 1 105 ? -0.276 -1.920 -11.971 1.00 96.56 105 GLN A N 1
ATOM 786 C CA . GLN A 1 105 ? 0.614 -2.350 -13.046 1.00 96.56 105 GLN A CA 1
ATOM 787 C C . GLN A 1 105 ? 2.030 -1.855 -12.753 1.00 96.56 105 GLN A C 1
ATOM 789 O O . GLN A 1 105 ? 2.211 -0.698 -12.388 1.00 96.56 105 GLN A O 1
ATOM 794 N N . VAL A 1 106 ? 3.027 -2.716 -12.908 1.00 95.31 106 VAL A N 1
ATOM 795 C CA . VAL A 1 106 ? 4.440 -2.416 -12.656 1.00 95.31 106 VAL A CA 1
ATOM 796 C C . VAL A 1 106 ? 5.284 -2.952 -13.805 1.00 95.31 106 VAL A C 1
ATOM 798 O O . VAL A 1 106 ? 5.015 -4.037 -14.327 1.00 95.31 106 VAL A O 1
ATOM 801 N N . ARG A 1 107 ? 6.301 -2.200 -14.218 1.00 94.38 107 ARG A N 1
ATOM 802 C CA . ARG A 1 107 ? 7.263 -2.639 -15.235 1.00 94.38 107 ARG A CA 1
ATOM 803 C C . ARG A 1 107 ? 8.255 -3.615 -14.618 1.00 94.38 107 ARG A C 1
ATOM 805 O O . ARG A 1 107 ? 8.817 -3.354 -13.557 1.00 94.38 107 ARG A O 1
ATOM 812 N N . THR A 1 108 ? 8.481 -4.742 -15.280 1.00 92.06 108 THR A N 1
ATOM 813 C CA . THR A 1 108 ? 9.398 -5.783 -14.794 1.00 92.06 108 THR A CA 1
ATOM 814 C C . THR A 1 108 ? 10.786 -5.688 -15.402 1.00 92.06 108 THR A C 1
ATOM 816 O O . THR A 1 108 ? 11.694 -6.343 -14.907 1.00 92.06 108 THR A O 1
ATOM 819 N N . ASP A 1 109 ? 10.965 -4.899 -16.461 1.00 89.94 109 ASP A N 1
ATOM 820 C CA . ASP A 1 109 ? 12.282 -4.698 -17.054 1.00 89.94 109 ASP A CA 1
ATOM 821 C C . ASP A 1 109 ? 13.222 -4.002 -16.031 1.00 89.94 109 ASP A C 1
ATOM 823 O O . ASP A 1 109 ? 12.900 -2.912 -15.529 1.00 89.94 109 ASP A O 1
ATOM 827 N N . PRO A 1 110 ? 14.368 -4.632 -15.685 1.00 85.69 110 PRO A N 1
ATOM 828 C CA . PRO A 1 110 ? 15.338 -4.106 -14.727 1.00 85.69 110 PRO A CA 1
ATOM 829 C C . PRO A 1 110 ? 15.824 -2.687 -15.017 1.00 85.69 110 PRO A C 1
ATOM 831 O O . PRO A 1 110 ? 16.170 -1.969 -14.078 1.00 85.69 110 PRO A O 1
ATOM 834 N N . SER A 1 111 ? 15.827 -2.257 -16.280 1.00 87.94 111 SER A N 1
ATOM 835 C CA . SER A 1 111 ? 16.283 -0.925 -16.682 1.00 87.94 111 SER A CA 1
ATOM 836 C C . SER A 1 111 ? 15.407 0.213 -16.152 1.00 87.94 111 SER A C 1
ATOM 838 O O . SER A 1 111 ? 15.899 1.334 -16.032 1.00 87.94 111 SER A O 1
ATOM 840 N N . PHE A 1 112 ? 14.143 -0.046 -15.798 1.00 86.56 112 PHE A N 1
ATOM 841 C CA . PHE A 1 112 ? 13.241 0.996 -15.287 1.00 86.56 112 PHE A CA 1
ATOM 842 C C . PHE A 1 112 ? 13.286 1.168 -13.767 1.00 86.56 112 PHE A C 1
ATOM 844 O O . PHE A 1 112 ? 12.902 2.226 -13.273 1.00 86.56 112 PHE A O 1
ATOM 851 N N . GLY A 1 113 ? 13.718 0.150 -13.013 1.00 89.88 113 GLY A N 1
ATOM 852 C CA . GLY A 1 113 ? 13.743 0.215 -11.545 1.00 89.88 113 GLY A CA 1
ATOM 853 C C . GLY A 1 113 ? 12.372 0.477 -10.902 1.00 89.88 113 GLY A C 1
ATOM 854 O O . GLY A 1 113 ? 12.302 1.099 -9.841 1.00 89.88 113 GLY A O 1
ATOM 855 N N . ASP A 1 114 ? 11.287 0.040 -11.548 1.00 95.44 114 ASP A N 1
ATOM 856 C CA . ASP A 1 114 ? 9.925 0.284 -11.073 1.00 95.44 114 ASP A CA 1
ATOM 857 C C . ASP A 1 114 ? 9.647 -0.446 -9.744 1.00 95.44 114 ASP A C 1
ATOM 859 O O . ASP A 1 114 ? 10.333 -1.396 -9.336 1.00 95.44 114 ASP A O 1
ATOM 863 N N . TYR A 1 115 ? 8.651 0.039 -9.018 1.00 95.56 115 TYR A N 1
ATOM 864 C CA . TYR A 1 115 ? 8.274 -0.468 -7.708 1.00 95.56 115 TYR A CA 1
ATOM 865 C C . TYR A 1 115 ? 6.801 -0.228 -7.449 1.00 95.56 115 TYR A C 1
ATOM 867 O O . TYR A 1 115 ? 6.192 0.641 -8.051 1.00 95.56 115 TYR A O 1
ATOM 875 N N . VAL A 1 116 ? 6.243 -0.973 -6.508 1.00 97.88 116 VAL A N 1
ATOM 876 C CA . VAL A 1 116 ? 4.893 -0.794 -5.986 1.00 97.88 116 VAL A CA 1
ATOM 877 C C . VAL A 1 116 ? 5.026 -0.276 -4.567 1.00 97.88 116 VAL A C 1
ATOM 879 O O . VAL A 1 116 ? 5.791 -0.818 -3.766 1.00 97.88 116 VAL A O 1
ATOM 882 N N . THR A 1 117 ? 4.294 0.784 -4.256 1.00 98.00 117 THR A N 1
ATOM 883 C CA . THR A 1 117 ? 4.199 1.339 -2.907 1.00 98.00 117 THR A CA 1
ATOM 884 C C . THR A 1 117 ? 2.739 1.473 -2.526 1.00 98.00 117 THR A C 1
ATOM 886 O O . THR A 1 117 ? 1.906 1.839 -3.356 1.00 98.00 117 THR A O 1
ATOM 889 N N . ALA A 1 118 ? 2.427 1.188 -1.269 1.00 98.56 118 ALA A N 1
ATOM 890 C CA . ALA A 1 118 ? 1.102 1.407 -0.725 1.00 98.56 118 ALA A CA 1
ATOM 891 C C . ALA A 1 118 ? 1.177 1.793 0.753 1.00 98.56 118 ALA A C 1
ATOM 893 O O . ALA A 1 118 ? 2.011 1.282 1.501 1.00 98.56 118 ALA A O 1
ATOM 894 N N . THR A 1 119 ? 0.291 2.694 1.164 1.00 98.69 119 THR A N 1
ATOM 895 C CA . THR A 1 119 ? 0.072 3.090 2.555 1.00 98.69 119 THR A CA 1
ATOM 896 C C . THR A 1 119 ? -1.424 3.153 2.801 1.00 98.69 119 THR A C 1
ATOM 898 O O . THR A 1 119 ? -2.107 3.939 2.151 1.00 98.69 119 THR A O 1
ATOM 901 N N . ALA A 1 120 ? -1.927 2.362 3.743 1.00 98.69 120 ALA A N 1
ATOM 902 C CA . ALA A 1 120 ? -3.310 2.420 4.202 1.00 98.69 120 ALA A CA 1
ATOM 903 C C . ALA A 1 120 ? -3.367 2.993 5.620 1.00 98.69 120 ALA A C 1
ATOM 905 O O . ALA A 1 120 ? -2.500 2.691 6.442 1.00 98.69 120 ALA A O 1
ATOM 906 N N . TRP A 1 121 ? -4.380 3.798 5.926 1.00 98.56 121 TRP A N 1
ATOM 907 C CA . TRP A 1 121 ? -4.580 4.399 7.243 1.00 98.56 121 TRP A CA 1
ATOM 908 C C . TRP A 1 121 ? -6.014 4.248 7.733 1.00 98.56 121 TRP A C 1
ATOM 910 O O . TRP A 1 121 ? -6.978 4.211 6.967 1.00 98.56 121 TRP A O 1
ATOM 920 N N . LYS A 1 122 ? -6.145 4.169 9.054 1.00 98.00 122 LYS A N 1
ATOM 921 C CA . LYS A 1 122 ? -7.430 4.053 9.735 1.00 98.00 122 LYS A CA 1
ATOM 922 C C . LYS A 1 122 ? -8.102 5.417 9.809 1.00 98.00 122 LYS A C 1
ATOM 924 O O . LYS A 1 122 ? -7.477 6.394 10.217 1.00 98.00 122 LYS A O 1
ATOM 929 N N . THR A 1 123 ? -9.387 5.470 9.479 1.00 96.88 123 THR A N 1
ATOM 930 C CA . THR A 1 123 ? -10.220 6.668 9.677 1.00 96.88 123 THR A CA 1
ATOM 931 C C . THR A 1 123 ? -10.886 6.689 11.056 1.00 96.88 123 THR A C 1
ATOM 933 O O . THR A 1 123 ? -11.466 7.697 11.450 1.00 96.88 123 THR A O 1
ATOM 936 N N . THR A 1 124 ? -10.757 5.597 11.817 1.00 91.50 124 THR A N 1
ATOM 937 C CA . THR A 1 124 ? -11.272 5.430 13.178 1.00 91.50 124 THR A CA 1
ATOM 938 C C . THR A 1 124 ? -10.145 5.260 14.200 1.00 91.50 124 THR A C 1
ATOM 940 O O . THR A 1 124 ? -9.111 4.630 13.950 1.00 91.50 124 THR A O 1
ATOM 943 N N . GLY A 1 125 ? -10.366 5.803 15.397 1.00 91.69 125 GLY A N 1
ATOM 944 C CA . GLY A 1 125 ? -9.495 5.632 16.561 1.00 91.69 125 GLY A CA 1
ATOM 945 C C . GLY A 1 125 ? -9.830 4.368 17.345 1.00 91.69 125 GLY A C 1
ATOM 946 O O . GLY A 1 125 ? -10.302 4.463 18.472 1.00 91.69 125 GLY A O 1
ATOM 947 N N . ASP A 1 126 ? -9.657 3.200 16.730 1.00 92.06 126 ASP A N 1
ATOM 948 C CA . ASP A 1 126 ? -9.740 1.912 17.426 1.00 92.06 126 ASP A CA 1
ATOM 949 C C . ASP A 1 126 ? -8.382 1.196 17.424 1.00 92.06 126 ASP A C 1
ATOM 951 O O . ASP A 1 126 ? -7.497 1.536 16.639 1.00 92.06 126 ASP A O 1
ATOM 955 N N . SER A 1 127 ? -8.226 0.170 18.260 1.00 93.06 127 SER A N 1
ATOM 956 C CA . SER A 1 127 ? -6.976 -0.589 18.398 1.00 93.06 127 SER A CA 1
ATOM 957 C C . SER A 1 127 ? -6.931 -1.880 17.570 1.00 93.06 127 SER A C 1
ATOM 959 O O . SER A 1 127 ? -6.022 -2.699 17.725 1.00 93.06 127 SER A O 1
ATOM 961 N N . ARG A 1 128 ? -7.916 -2.103 16.686 1.00 95.44 128 ARG A N 1
ATOM 962 C CA . ARG A 1 128 ? -7.962 -3.301 15.835 1.00 95.44 128 ARG A CA 1
ATOM 963 C C . ARG A 1 128 ? -6.900 -3.231 14.742 1.00 95.44 128 ARG A C 1
ATOM 965 O O . ARG A 1 128 ? -6.502 -2.149 14.312 1.00 95.44 128 ARG A O 1
ATOM 972 N N . GLU A 1 129 ? -6.441 -4.388 14.284 1.00 97.81 129 GLU A N 1
ATOM 973 C CA . GLU A 1 129 ? -5.394 -4.444 13.268 1.00 97.81 129 GLU A CA 1
ATOM 974 C C . GLU A 1 129 ? -5.898 -3.964 11.898 1.00 97.81 129 GLU A C 1
ATOM 976 O O . GLU A 1 129 ? -6.974 -4.356 11.436 1.00 97.81 129 GLU A O 1
ATOM 981 N N . LEU A 1 130 ? -5.086 -3.128 11.254 1.00 98.38 130 LEU A N 1
ATOM 982 C CA . LEU A 1 130 ? -5.120 -2.846 9.825 1.00 98.38 130 LEU A CA 1
ATOM 983 C C . LEU A 1 130 ? -3.876 -3.486 9.205 1.00 98.38 130 LEU A C 1
ATOM 985 O O . LEU A 1 130 ? -2.755 -3.164 9.605 1.00 98.38 130 LEU A O 1
ATOM 989 N N . LYS A 1 131 ? -4.070 -4.373 8.232 1.00 98.56 131 LYS A N 1
ATOM 990 C CA . LYS A 1 131 ? -3.001 -5.077 7.524 1.00 98.56 131 LYS A CA 1
ATOM 991 C C . LYS A 1 131 ? -3.032 -4.724 6.039 1.00 98.56 131 LYS A C 1
ATOM 993 O O . LYS A 1 131 ? -4.090 -4.674 5.419 1.00 98.56 131 LYS A O 1
ATOM 998 N N . LEU A 1 132 ? -1.855 -4.495 5.476 1.00 98.62 132 LEU A N 1
ATOM 999 C CA . LEU A 1 132 ? -1.619 -4.191 4.073 1.00 98.62 132 LEU A CA 1
ATOM 1000 C C . LEU A 1 132 ? -0.664 -5.237 3.501 1.00 98.62 132 LEU A C 1
ATOM 1002 O O . LEU A 1 132 ? 0.372 -5.526 4.099 1.00 98.62 132 LEU A O 1
ATOM 1006 N N . GLN A 1 133 ? -0.995 -5.796 2.343 1.00 98.62 133 GLN A N 1
ATOM 1007 C CA . GLN A 1 133 ? -0.183 -6.801 1.662 1.00 98.62 133 GLN A CA 1
ATOM 1008 C C . GLN A 1 133 ? -0.061 -6.462 0.179 1.00 98.62 133 GLN A C 1
ATOM 1010 O O . GLN A 1 133 ? -1.021 -6.020 -0.443 1.00 98.62 133 GLN A O 1
ATOM 1015 N N . ILE A 1 134 ? 1.108 -6.706 -0.399 1.00 98.25 134 ILE A N 1
ATOM 1016 C CA . ILE A 1 134 ? 1.346 -6.699 -1.840 1.00 98.25 134 ILE A CA 1
ATOM 1017 C C . ILE A 1 134 ? 1.450 -8.157 -2.266 1.00 98.25 134 ILE A C 1
ATOM 1019 O O . ILE A 1 134 ? 2.267 -8.909 -1.731 1.00 98.25 134 ILE A O 1
ATOM 1023 N N . LEU A 1 135 ? 0.602 -8.557 -3.205 1.00 97.94 135 LEU A N 1
ATOM 1024 C CA . LEU A 1 135 ? 0.508 -9.907 -3.717 1.00 97.94 135 LEU A CA 1
ATOM 1025 C C . LEU A 1 135 ? 0.939 -9.946 -5.176 1.00 97.94 135 LEU A C 1
ATOM 1027 O O . LEU A 1 135 ? 0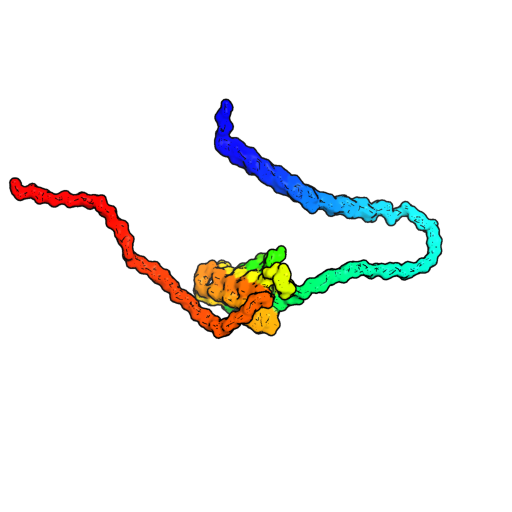.393 -9.249 -6.034 1.00 97.94 135 LEU A O 1
ATOM 1031 N N . ASP A 1 136 ? 1.866 -10.845 -5.446 1.00 95.69 136 ASP A N 1
ATOM 1032 C CA . ASP A 1 136 ? 2.282 -11.241 -6.773 1.00 95.69 136 ASP A CA 1
ATOM 1033 C C . ASP A 1 136 ? 1.754 -12.653 -7.055 1.00 95.69 136 ASP A C 1
ATOM 1035 O O . ASP A 1 136 ? 2.133 -13.605 -6.372 1.00 95.69 136 ASP A O 1
ATOM 1039 N N . ASN A 1 137 ? 0.844 -12.795 -8.026 1.00 93.25 137 ASN A N 1
ATOM 1040 C CA . ASN A 1 137 ? 0.194 -14.072 -8.352 1.00 93.25 137 ASN A CA 1
ATOM 1041 C C . ASN A 1 137 ? -0.366 -14.793 -7.105 1.00 93.25 137 ASN A C 1
ATOM 1043 O O . ASN A 1 137 ? -0.263 -16.009 -6.963 1.00 93.25 137 ASN A O 1
ATOM 1047 N N . GLY A 1 138 ? -0.929 -14.023 -6.166 1.00 93.19 138 GLY A N 1
ATOM 1048 C CA . GLY A 1 138 ? -1.481 -14.530 -4.905 1.00 93.19 138 GLY A CA 1
ATOM 1049 C C . GLY A 1 138 ? -0.454 -14.799 -3.798 1.00 93.19 138 GLY A C 1
ATOM 1050 O O . GLY A 1 138 ? -0.855 -15.087 -2.673 1.00 93.19 138 GLY A O 1
ATOM 1051 N N . THR A 1 139 ? 0.843 -14.659 -4.072 1.00 95.69 139 THR A N 1
ATOM 1052 C CA . THR A 1 139 ? 1.914 -14.791 -3.074 1.00 95.69 139 THR A CA 1
ATOM 1053 C C . THR A 1 139 ? 2.220 -13.438 -2.455 1.00 95.69 139 THR A C 1
ATOM 1055 O O . THR A 1 139 ? 2.411 -12.463 -3.175 1.00 95.69 139 THR A O 1
ATOM 1058 N N . VAL A 1 140 ? 2.288 -13.361 -1.127 1.00 96.06 140 VAL A N 1
ATOM 1059 C CA . VAL A 1 140 ? 2.658 -12.122 -0.429 1.00 96.06 140 VAL A CA 1
ATOM 1060 C C . VAL A 1 140 ? 4.142 -11.842 -0.660 1.00 96.06 140 VAL A C 1
ATOM 1062 O O . VAL A 1 140 ? 4.988 -12.650 -0.288 1.00 96.06 140 VAL A O 1
ATOM 1065 N N . VAL A 1 141 ? 4.448 -10.698 -1.270 1.00 95.56 141 VAL A N 1
ATOM 1066 C CA . VAL A 1 141 ? 5.819 -10.249 -1.583 1.00 95.56 141 VAL A CA 1
ATOM 1067 C C . VAL A 1 141 ? 6.240 -8.998 -0.809 1.00 95.56 141 VAL A C 1
ATOM 1069 O O . VAL A 1 141 ? 7.396 -8.589 -0.864 1.00 95.56 141 VAL A O 1
ATOM 1072 N N . GLY A 1 142 ? 5.307 -8.400 -0.072 1.00 95.44 142 GLY A N 1
ATOM 1073 C CA . GLY A 1 142 ? 5.558 -7.330 0.883 1.00 95.44 142 GLY A CA 1
ATOM 1074 C C . GLY A 1 142 ? 4.335 -7.139 1.768 1.00 95.44 142 GLY A C 1
ATOM 1075 O O . GLY A 1 142 ? 3.205 -7.300 1.309 1.00 95.44 142 GLY A O 1
ATOM 1076 N N . GLU A 1 143 ? 4.533 -6.814 3.039 1.00 97.44 143 GLU A N 1
ATOM 1077 C CA . GLU A 1 143 ? 3.428 -6.565 3.959 1.00 97.44 143 GLU A CA 1
ATOM 1078 C C . GLU A 1 143 ? 3.796 -5.571 5.059 1.00 97.44 143 GLU A C 1
ATOM 1080 O O . GLU A 1 143 ? 4.967 -5.329 5.345 1.00 97.44 143 GLU A O 1
ATOM 1085 N N . GLY A 1 144 ? 2.767 -4.997 5.670 1.00 97.44 144 GLY A N 1
ATOM 1086 C CA . GLY A 1 144 ? 2.867 -4.179 6.869 1.00 97.44 144 GLY A CA 1
ATOM 1087 C C . GLY A 1 144 ? 1.543 -4.195 7.622 1.00 97.44 144 GLY A C 1
ATOM 1088 O O . GLY A 1 144 ? 0.483 -4.401 7.030 1.00 97.44 144 GLY A O 1
ATOM 1089 N N . SER A 1 145 ? 1.577 -3.977 8.933 1.00 98.00 145 SER A N 1
ATOM 1090 C CA . SER A 1 145 ? 0.359 -3.851 9.733 1.00 98.00 145 SER A CA 1
ATOM 1091 C C . SER A 1 145 ? 0.503 -2.828 10.854 1.00 98.00 145 SER A C 1
ATOM 1093 O O . SER A 1 145 ? 1.600 -2.357 11.166 1.00 98.00 145 SER A O 1
ATOM 1095 N N . THR A 1 146 ? -0.629 -2.423 11.423 1.00 97.88 146 THR A N 1
ATOM 1096 C CA . THR A 1 146 ? -0.692 -1.487 12.544 1.00 97.88 146 THR A CA 1
ATOM 1097 C C . THR A 1 146 ? -1.917 -1.750 13.410 1.00 97.88 146 THR A C 1
ATOM 1099 O O . THR A 1 146 ? -2.986 -2.090 12.909 1.00 97.88 146 THR A O 1
ATOM 1102 N N . THR A 1 147 ? -1.778 -1.545 14.717 1.00 97.62 147 THR A N 1
ATOM 1103 C CA . THR A 1 147 ? -2.872 -1.577 15.706 1.00 97.62 147 THR A CA 1
ATOM 1104 C C . THR A 1 147 ? -3.071 -0.224 16.388 1.00 97.62 147 THR A C 1
ATOM 1106 O O . THR A 1 147 ? -3.873 -0.100 17.307 1.00 97.62 147 THR A O 1
ATOM 1109 N N . LYS A 1 148 ? -2.331 0.808 15.966 1.00 97.00 148 LYS A N 1
ATOM 1110 C CA . LYS A 1 148 ? -2.401 2.144 16.562 1.00 97.00 148 LYS A CA 1
ATOM 1111 C C . LYS A 1 148 ? -3.726 2.825 16.199 1.00 97.00 148 LYS A C 1
ATOM 1113 O O . LYS A 1 148 ? -4.159 2.741 15.049 1.00 97.00 148 LYS A O 1
ATOM 1118 N N . ASP A 1 149 ? -4.311 3.562 17.141 1.00 96.44 149 ASP A N 1
ATOM 1119 C CA . ASP A 1 149 ? -5.450 4.451 16.878 1.00 96.44 149 ASP A CA 1
ATOM 1120 C C . ASP A 1 149 ? -5.080 5.464 15.785 1.00 96.44 149 ASP A C 1
ATOM 1122 O O . ASP A 1 149 ? -4.013 6.087 15.854 1.00 96.44 149 ASP A O 1
ATOM 1126 N N . TYR A 1 150 ? -5.926 5.604 14.756 1.00 96.00 150 TYR A N 1
ATOM 1127 C CA . TYR A 1 150 ? -5.615 6.396 13.552 1.00 96.00 150 TYR A CA 1
ATOM 1128 C C . TYR A 1 150 ? -4.255 6.032 12.914 1.00 96.00 150 TYR A C 1
ATOM 1130 O O . TYR A 1 150 ? -3.570 6.866 12.321 1.00 96.00 150 TYR A O 1
ATOM 1138 N N . GLY A 1 151 ? -3.815 4.783 13.094 1.00 97.00 151 GLY A N 1
ATOM 1139 C CA . GLY A 1 151 ? -2.545 4.278 12.595 1.00 97.00 151 GLY A CA 1
ATOM 1140 C C . GLY A 1 151 ? -2.531 4.087 11.082 1.00 97.00 151 GLY A C 1
ATOM 1141 O O . GLY A 1 151 ? -3.576 3.988 10.439 1.00 97.00 151 GLY A O 1
ATOM 1142 N N . ALA A 1 152 ? -1.322 3.970 10.531 1.00 98.00 152 ALA A N 1
ATOM 1143 C CA . ALA A 1 152 ? -1.088 3.614 9.136 1.00 98.00 152 ALA A CA 1
ATOM 1144 C C . ALA A 1 152 ? -0.185 2.377 9.014 1.00 98.00 152 ALA A C 1
ATOM 1146 O O . ALA A 1 152 ? 0.704 2.170 9.844 1.00 98.00 152 ALA A O 1
ATOM 1147 N N . ALA A 1 153 ? -0.427 1.573 7.982 1.00 98.25 153 ALA A N 1
ATOM 1148 C CA . ALA A 1 153 ? 0.377 0.431 7.568 1.00 98.25 153 ALA A CA 1
ATOM 1149 C C . ALA A 1 153 ? 0.909 0.691 6.154 1.00 98.25 153 ALA A C 1
ATOM 1151 O O . ALA A 1 153 ? 0.160 1.137 5.285 1.00 98.25 153 ALA A O 1
ATOM 1152 N N . GLY A 1 154 ? 2.193 0.423 5.927 1.00 97.75 154 GLY A N 1
ATOM 1153 C CA . GLY A 1 154 ? 2.857 0.650 4.644 1.00 97.75 154 GLY A CA 1
ATOM 1154 C C . GLY A 1 154 ? 3.552 -0.607 4.140 1.00 97.75 154 GLY A C 1
ATOM 1155 O O . GLY A 1 154 ? 4.038 -1.407 4.936 1.00 97.75 154 GLY A O 1
ATOM 1156 N N . ALA A 1 155 ? 3.600 -0.768 2.822 1.00 97.88 155 ALA A N 1
ATOM 1157 C CA . ALA A 1 155 ? 4.290 -1.858 2.149 1.00 97.88 155 ALA A CA 1
ATOM 1158 C C . ALA A 1 155 ? 4.924 -1.342 0.852 1.00 97.88 155 ALA A C 1
ATOM 1160 O O . ALA A 1 155 ? 4.381 -0.463 0.177 1.00 97.88 155 ALA A O 1
ATOM 1161 N N . ARG A 1 156 ? 6.081 -1.902 0.501 1.00 96.56 156 ARG A N 1
ATOM 1162 C CA . ARG A 1 156 ? 6.806 -1.597 -0.734 1.00 96.56 156 ARG A CA 1
ATOM 1163 C C . ARG A 1 156 ? 7.416 -2.870 -1.293 1.00 96.56 156 ARG A C 1
ATOM 1165 O O . ARG A 1 156 ? 7.899 -3.701 -0.531 1.00 96.56 156 ARG A O 1
ATOM 1172 N N . TRP A 1 157 ? 7.420 -2.993 -2.612 1.00 97.06 157 TRP A N 1
ATOM 1173 C CA . TRP A 1 157 ? 8.042 -4.110 -3.311 1.00 97.06 157 TRP A CA 1
ATOM 1174 C C . TRP A 1 157 ? 8.520 -3.685 -4.703 1.00 97.06 157 TRP A C 1
ATOM 1176 O O . TRP A 1 157 ? 7.922 -2.805 -5.316 1.00 97.06 157 TRP A O 1
ATOM 1186 N N . SER A 1 158 ? 9.565 -4.327 -5.221 1.00 95.38 158 SER A N 1
ATOM 1187 C CA . SER A 1 158 ? 10.037 -4.151 -6.599 1.00 95.38 158 SER A CA 1
ATOM 1188 C C . SER A 1 158 ? 10.168 -5.506 -7.299 1.00 95.38 158 SER A C 1
ATOM 1190 O O . SER A 1 158 ? 10.692 -6.432 -6.680 1.00 95.38 158 SER A O 1
ATOM 1192 N N . PRO A 1 159 ? 9.822 -5.623 -8.597 1.00 91.81 159 PRO A N 1
ATOM 1193 C CA . PRO A 1 159 ? 9.999 -6.860 -9.372 1.00 91.81 159 PRO A CA 1
ATOM 1194 C C . PRO A 1 159 ? 11.434 -7.387 -9.402 1.00 91.81 159 PRO A C 1
ATOM 1196 O O . PRO A 1 159 ? 11.654 -8.588 -9.495 1.00 91.81 159 PRO A O 1
ATOM 1199 N N . ASN A 1 160 ? 12.400 -6.474 -9.302 1.00 87.88 160 ASN A N 1
ATOM 1200 C CA . ASN A 1 160 ? 13.829 -6.772 -9.346 1.00 87.88 160 ASN A CA 1
ATOM 1201 C C . ASN A 1 160 ? 14.448 -6.942 -7.950 1.00 87.88 160 ASN A C 1
ATOM 1203 O O . ASN A 1 160 ? 15.665 -7.084 -7.827 1.00 87.88 160 ASN A O 1
ATOM 1207 N N . GLN A 1 161 ? 13.639 -6.886 -6.887 1.00 85.88 161 GLN A N 1
ATOM 1208 C CA . GLN A 1 161 ? 14.121 -7.137 -5.536 1.00 85.88 161 GLN A CA 1
ATOM 1209 C C . GLN A 1 161 ? 14.331 -8.647 -5.344 1.00 85.88 161 GLN A C 1
ATOM 1211 O O . GLN A 1 161 ? 13.465 -9.433 -5.737 1.00 85.88 161 GLN A O 1
ATOM 1216 N N . PRO A 1 162 ? 15.433 -9.077 -4.705 1.00 79.88 162 PRO A N 1
ATOM 1217 C CA . PRO A 1 162 ? 15.576 -10.461 -4.278 1.00 79.88 162 PRO A CA 1
ATOM 1218 C C . PRO A 1 162 ? 14.371 -10.891 -3.424 1.00 79.88 162 PRO A C 1
ATOM 1220 O O . PRO A 1 162 ? 13.892 -10.083 -2.617 1.00 79.88 162 PRO A O 1
ATOM 1223 N N . PRO A 1 163 ? 13.888 -12.140 -3.557 1.00 71.62 163 PRO A N 1
ATOM 1224 C CA . PRO A 1 163 ? 12.847 -12.663 -2.683 1.00 71.62 163 PRO A CA 1
ATOM 1225 C C . PRO A 1 163 ? 13.254 -12.467 -1.223 1.00 71.62 163 PRO A C 1
ATOM 1227 O O . PRO A 1 163 ? 14.357 -12.855 -0.830 1.00 71.62 163 PRO A O 1
ATOM 1230 N N . GLN A 1 164 ? 12.388 -11.848 -0.418 1.00 65.19 164 GLN 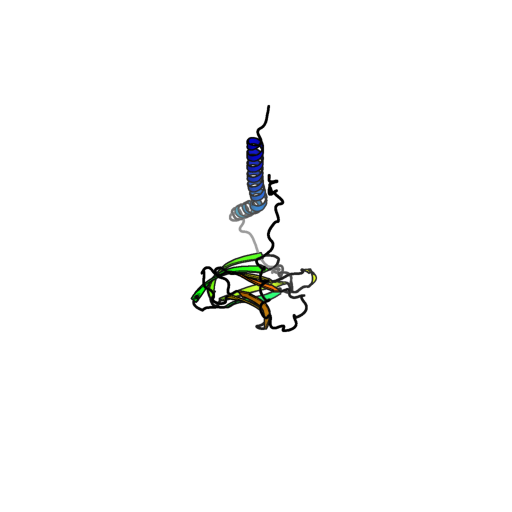A N 1
ATOM 1231 C CA . GLN A 1 164 ? 12.629 -11.808 1.018 1.00 65.19 164 GLN A CA 1
ATOM 1232 C C . GLN A 1 164 ? 12.523 -13.240 1.563 1.00 65.19 164 GLN A C 1
ATOM 1234 O O . GLN A 1 164 ? 11.570 -13.947 1.218 1.00 65.19 164 GLN A O 1
ATOM 1239 N N . PRO A 1 165 ? 13.471 -13.694 2.405 1.00 51.91 165 PRO A N 1
ATOM 1240 C CA . PRO A 1 165 ? 13.252 -14.876 3.224 1.00 51.91 165 PRO A CA 1
ATOM 1241 C C . PRO A 1 165 ? 11.946 -14.680 3.996 1.00 51.91 165 PRO A C 1
ATOM 1243 O O . PRO A 1 165 ? 11.666 -13.569 4.445 1.00 51.91 165 PRO A O 1
ATOM 1246 N N . ALA A 1 166 ? 11.136 -15.731 4.122 1.00 44.47 166 ALA A N 1
ATOM 1247 C CA . ALA A 1 166 ? 9.902 -15.696 4.898 1.00 44.47 166 ALA A CA 1
ATOM 1248 C C . ALA A 1 166 ? 10.229 -15.489 6.388 1.00 44.47 166 ALA A C 1
ATOM 1250 O O . ALA A 1 166 ? 10.291 -16.438 7.165 1.00 44.47 166 ALA A O 1
ATOM 1251 N N . GLU A 1 167 ? 10.493 -14.248 6.784 1.00 41.12 167 GLU A N 1
ATOM 1252 C CA . GLU A 1 167 ? 10.659 -13.860 8.172 1.00 41.12 167 GLU A CA 1
ATOM 1253 C C . GLU A 1 167 ? 9.315 -13.363 8.690 1.00 41.12 167 GLU A C 1
ATOM 1255 O O . GLU A 1 167 ? 8.804 -12.321 8.286 1.00 41.12 167 GLU A O 1
ATOM 1260 N N . THR A 1 168 ? 8.738 -14.138 9.604 1.00 39.78 168 THR A N 1
ATOM 1261 C CA . THR A 1 168 ? 7.663 -13.715 10.496 1.00 39.78 168 THR A CA 1
ATOM 1262 C C . THR A 1 168 ? 8.109 -12.447 11.223 1.00 39.78 168 THR A C 1
ATOM 1264 O O . THR A 1 168 ? 8.799 -12.520 12.244 1.00 39.78 168 THR A O 1
ATOM 1267 N N . THR A 1 169 ? 7.731 -11.273 10.718 1.00 40.81 169 THR A N 1
ATOM 1268 C CA . THR A 1 169 ? 7.933 -10.003 11.420 1.00 40.81 169 THR A CA 1
ATOM 1269 C C . THR A 1 169 ? 7.049 -9.970 12.658 1.00 40.81 169 THR A C 1
ATOM 1271 O O . THR A 1 169 ? 5.913 -9.505 12.657 1.00 40.81 169 THR A O 1
ATOM 1274 N N . THR A 1 170 ? 7.611 -10.486 13.746 1.00 38.53 170 THR A N 1
ATOM 1275 C CA . THR A 1 170 ? 7.250 -10.104 15.108 1.00 38.53 170 THR A CA 1
ATOM 1276 C C . THR A 1 170 ? 7.414 -8.583 15.208 1.00 38.53 170 THR A C 1
ATOM 1278 O O . THR A 1 170 ? 8.475 -8.078 14.826 1.00 38.53 170 THR A O 1
ATOM 1281 N N . PRO A 1 171 ? 6.411 -7.825 15.683 1.00 39.75 171 PRO A N 1
ATOM 1282 C CA . PRO A 1 171 ? 6.557 -6.387 15.848 1.00 39.75 171 PRO A CA 1
ATOM 1283 C C . PRO A 1 171 ? 7.752 -6.089 16.758 1.00 39.75 171 PRO A C 1
ATOM 1285 O O . PRO A 1 171 ? 7.875 -6.645 17.851 1.00 39.75 171 PRO A O 1
ATOM 1288 N N . ALA A 1 172 ? 8.645 -5.217 16.287 1.00 35.97 172 ALA A N 1
ATOM 1289 C CA . ALA A 1 172 ? 9.786 -4.751 17.060 1.00 35.97 172 ALA A CA 1
ATOM 1290 C C . ALA A 1 172 ? 9.305 -4.203 18.419 1.00 35.97 172 ALA A C 1
ATOM 1292 O O . ALA A 1 172 ? 8.357 -3.407 18.450 1.00 35.97 172 ALA A O 1
ATOM 1293 N N . PRO A 1 173 ? 9.931 -4.586 19.548 1.00 38.28 173 PRO A N 1
ATOM 1294 C CA . PRO A 1 173 ? 9.570 -4.034 20.840 1.00 38.28 173 PRO A CA 1
ATOM 1295 C C . PRO A 1 173 ? 9.819 -2.528 20.814 1.00 38.28 173 PRO A C 1
ATOM 1297 O O . PRO A 1 173 ? 10.920 -2.058 20.512 1.00 38.28 173 PRO A O 1
ATOM 1300 N N . GLN A 1 174 ? 8.762 -1.777 21.126 1.00 41.50 174 GLN A N 1
ATOM 1301 C CA . GLN A 1 174 ? 8.816 -0.348 21.387 1.00 41.50 174 GLN A CA 1
ATOM 1302 C C . GLN A 1 174 ? 10.024 -0.066 22.281 1.00 41.50 174 GLN A C 1
ATOM 1304 O O . GLN A 1 174 ? 10.120 -0.595 23.393 1.00 41.50 174 GLN A O 1
ATOM 1309 N N . LYS A 1 175 ? 10.945 0.786 21.815 1.00 35.47 175 LYS A N 1
ATOM 1310 C CA . LYS A 1 175 ? 11.893 1.430 22.720 1.00 35.47 175 LYS A CA 1
ATOM 1311 C C . LYS A 1 175 ? 11.067 2.227 23.721 1.00 35.47 175 LYS A C 1
ATOM 1313 O O . LYS A 1 175 ? 10.631 3.340 23.446 1.00 35.47 175 LYS A O 1
ATOM 1318 N N . LYS A 1 176 ? 10.854 1.610 24.880 1.00 37.09 176 LYS A N 1
ATOM 1319 C CA . LYS A 1 176 ? 10.530 2.239 26.148 1.00 37.09 176 LYS A CA 1
ATOM 1320 C C . LYS A 1 176 ? 11.555 3.356 26.340 1.00 37.09 176 LYS A C 1
ATOM 1322 O O . LYS A 1 176 ? 12.698 3.092 26.707 1.00 37.09 176 LYS A O 1
ATOM 1327 N N . ALA A 1 177 ? 11.185 4.587 25.993 1.00 33.66 177 ALA A N 1
ATOM 1328 C CA . ALA A 1 177 ? 11.937 5.757 26.403 1.00 33.66 177 ALA A CA 1
ATOM 1329 C C . ALA A 1 177 ? 11.740 5.858 27.913 1.00 33.66 177 ALA A C 1
ATOM 1331 O O . ALA A 1 177 ? 10.690 6.264 28.403 1.00 33.66 177 ALA A O 1
ATOM 1332 N N . VAL A 1 178 ? 12.730 5.327 28.620 1.00 39.53 178 VAL A N 1
ATOM 1333 C CA . VAL A 1 178 ? 12.886 5.402 30.061 1.00 39.53 178 VAL A CA 1
ATOM 1334 C C . VAL A 1 178 ? 12.800 6.867 30.476 1.00 39.53 178 VAL A C 1
ATOM 1336 O O . VAL A 1 178 ? 13.596 7.709 30.069 1.00 39.53 178 VAL A O 1
ATOM 1339 N N . GLU A 1 179 ? 11.778 7.135 31.273 1.00 34.09 179 GLU A N 1
ATOM 1340 C CA . GLU A 1 179 ? 11.697 8.221 32.230 1.00 34.09 179 GLU A CA 1
ATOM 1341 C C . GLU A 1 179 ? 12.973 8.233 33.093 1.00 34.09 179 GLU A C 1
ATOM 1343 O O . GLU A 1 179 ? 13.321 7.219 33.696 1.00 34.09 179 GLU A O 1
ATOM 1348 N N . GLY A 1 180 ? 13.685 9.362 33.143 1.00 30.20 180 GLY A N 1
ATOM 1349 C CA . GLY A 1 180 ? 14.770 9.574 34.107 1.00 30.20 180 GLY A CA 1
ATOM 1350 C C . GLY A 1 180 ? 16.058 10.123 33.501 1.00 30.20 180 GLY A C 1
ATOM 1351 O O . GLY A 1 180 ? 16.921 9.383 33.043 1.00 30.20 180 GLY A O 1
ATOM 1352 N N . GLY A 1 181 ? 16.219 11.442 33.563 1.00 34.16 181 GLY A N 1
ATOM 1353 C CA . GLY A 1 181 ? 17.460 12.115 33.188 1.00 34.16 181 GLY A CA 1
ATOM 1354 C C . GLY A 1 181 ? 17.369 13.609 33.444 1.00 34.16 181 GLY A C 1
ATOM 1355 O O . GLY A 1 181 ? 17.378 14.401 32.509 1.00 34.16 181 GLY A O 1
ATOM 1356 N N . GLY A 1 182 ? 17.185 13.979 34.713 1.00 33.31 182 GLY A N 1
ATOM 1357 C CA . GLY A 1 182 ? 17.051 15.362 35.146 1.00 33.31 182 GLY A CA 1
ATOM 1358 C C . GLY A 1 182 ? 18.235 16.217 34.701 1.00 33.31 182 GLY A C 1
ATOM 1359 O O . GLY A 1 182 ? 19.394 15.909 34.971 1.00 33.31 182 GLY A O 1
ATOM 1360 N N . PHE A 1 183 ? 17.914 17.332 34.051 1.00 34.22 183 PHE A N 1
ATOM 1361 C CA . PHE A 1 183 ? 18.824 18.450 33.872 1.00 34.22 183 PHE A CA 1
ATOM 1362 C C . PHE A 1 183 ? 19.214 18.985 35.254 1.00 34.22 183 PHE A C 1
ATOM 1364 O O . PHE A 1 183 ? 18.440 19.700 35.891 1.00 34.22 183 PHE A O 1
ATOM 1371 N N . GLN A 1 184 ? 20.419 18.658 35.725 1.00 37.75 184 GLN A N 1
ATOM 1372 C CA . GLN A 1 184 ? 21.020 19.356 36.856 1.00 37.75 184 GLN A CA 1
ATOM 1373 C C . GLN A 1 184 ? 21.347 20.794 36.441 1.00 37.75 184 GLN A C 1
ATOM 1375 O O . GLN A 1 184 ? 22.382 21.081 35.840 1.00 37.75 184 GLN A O 1
ATOM 1380 N N . LYS A 1 185 ? 20.439 21.715 36.772 1.00 41.62 185 LYS A N 1
ATOM 1381 C CA . LYS A 1 185 ? 20.751 23.138 36.889 1.00 41.62 185 LYS A CA 1
ATOM 1382 C C . LYS A 1 185 ? 21.457 23.353 38.225 1.00 41.62 185 LYS A C 1
ATOM 1384 O O . LYS A 1 185 ? 20.891 23.133 39.288 1.00 41.62 185 LYS A O 1
ATOM 1389 N N . LYS A 1 186 ? 22.714 23.774 38.138 1.00 34.62 186 LYS A N 1
ATOM 1390 C CA . LYS A 1 186 ? 23.564 24.205 39.245 1.00 34.62 186 LYS A CA 1
ATOM 1391 C C . LYS A 1 186 ? 23.086 25.588 39.723 1.00 34.62 186 LYS A C 1
ATOM 1393 O O . LYS A 1 186 ? 23.225 26.556 38.983 1.00 34.62 186 LYS A O 1
ATOM 1398 N N . ALA A 1 187 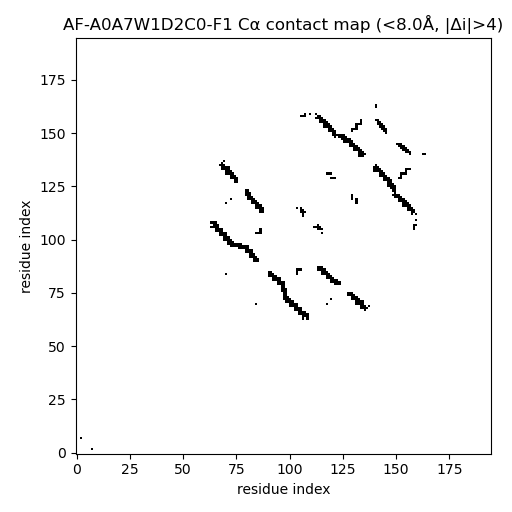? 22.523 25.668 40.926 1.00 38.50 187 ALA A N 1
ATOM 1399 C CA . ALA A 1 187 ? 22.278 26.900 41.688 1.00 38.50 187 ALA A CA 1
ATOM 1400 C C . ALA A 1 187 ? 22.243 26.509 43.180 1.00 38.50 187 ALA A C 1
ATOM 1402 O O . ALA A 1 187 ? 21.353 25.781 43.592 1.00 38.50 187 ALA A O 1
ATOM 1403 N N . VAL A 1 188 ? 23.367 26.635 43.892 1.00 38.72 188 VAL A N 1
ATOM 1404 C CA . VAL A 1 188 ? 23.617 27.662 44.929 1.00 38.72 188 VAL A CA 1
ATOM 1405 C C . VAL A 1 188 ? 22.578 27.632 46.064 1.00 38.72 188 VAL A C 1
ATOM 1407 O O . VAL A 1 188 ? 21.625 28.399 46.066 1.00 38.72 188 VAL A O 1
ATOM 1410 N N . GLU A 1 189 ? 22.839 26.787 47.063 1.00 36.84 189 GLU A N 1
ATOM 1411 C CA . GLU A 1 189 ? 22.530 27.027 48.482 1.00 36.84 189 GLU A CA 1
ATOM 1412 C C . GLU A 1 189 ? 23.906 27.102 49.178 1.00 36.84 189 GLU A C 1
ATOM 1414 O O . GLU A 1 189 ? 24.763 26.259 48.935 1.00 36.84 189 GLU A O 1
ATOM 1419 N N . GLY A 1 190 ? 24.274 28.125 49.949 1.00 34.16 190 GLY A N 1
ATOM 1420 C CA . GLY A 1 190 ? 23.430 28.882 50.870 1.00 34.16 190 GLY A CA 1
ATOM 1421 C C . GLY A 1 190 ? 23.439 28.279 52.280 1.00 34.16 190 GLY A C 1
ATOM 1422 O O . GLY A 1 190 ? 22.419 28.328 52.950 1.00 34.16 190 GLY A O 1
ATOM 1423 N N . GLY A 1 191 ? 24.548 27.670 52.723 1.00 35.06 191 GLY A N 1
ATOM 1424 C CA . GLY A 1 191 ? 24.705 27.130 54.079 1.00 35.06 191 GLY A CA 1
ATOM 1425 C C . GLY A 1 191 ? 25.412 28.121 55.002 1.00 35.06 191 GLY A C 1
ATOM 1426 O O . GLY A 1 191 ? 26.582 28.432 54.790 1.00 35.06 191 GLY A O 1
ATOM 1427 N N . GLY A 1 192 ? 24.676 28.631 55.990 1.00 32.66 192 GLY A N 1
ATOM 1428 C CA . GLY A 1 192 ? 25.109 29.646 56.944 1.00 32.66 192 GLY A CA 1
ATOM 1429 C C . GLY A 1 192 ? 26.232 29.233 57.900 1.00 32.66 192 GLY A C 1
ATOM 1430 O O . GLY A 1 192 ? 26.392 28.073 58.274 1.00 32.66 192 GLY A O 1
ATOM 1431 N N . PHE A 1 193 ? 26.968 30.260 58.313 1.00 37.84 193 PHE A N 1
ATOM 1432 C CA . PHE A 1 193 ? 27.877 30.305 59.450 1.00 37.84 193 PHE A CA 1
ATOM 1433 C C . PHE A 1 193 ? 27.086 30.806 60.676 1.00 37.84 193 PHE A C 1
ATOM 1435 O O . PHE A 1 193 ? 26.364 31.797 60.575 1.00 37.84 193 PHE A O 1
ATOM 1442 N N . GLN A 1 194 ? 27.206 30.115 61.808 1.00 44.00 194 GLN A N 1
ATOM 1443 C CA . GLN A 1 194 ? 26.847 30.577 63.158 1.00 44.00 194 GLN A CA 1
ATOM 1444 C C . GLN A 1 194 ? 28.061 30.301 64.062 1.00 44.00 194 GLN A C 1
ATOM 1446 O O . GLN A 1 194 ? 28.786 29.343 63.763 1.00 44.00 194 GLN A O 1
ATOM 1451 N N . PRO A 1 195 ? 28.255 30.982 65.204 1.00 53.59 195 PRO A N 1
ATOM 1452 C CA . PRO A 1 195 ? 27.580 32.170 65.746 1.00 53.59 195 PRO A CA 1
ATOM 1453 C C . PRO A 1 195 ? 28.293 33.503 65.448 1.00 53.59 195 PRO A C 1
ATOM 1455 O O . PRO A 1 195 ? 29.495 33.489 65.099 1.00 53.59 195 PRO A O 1
#

Nearest PDB structures (foldseek):
  7kzw-assembly1_A  TM=5.051E-01  e=1.975E+00  Francisella tularensis subsp. tularensis SCHU S4
  7skn-assembly1_B  TM=4.504E-01  e=3.089E+00  synthetic construct
  7cz6-assembly1_C  TM=3.690E-01  e=2.921E+00  Omono River virus
  7y22-assembly1_Y  TM=2.359E-01  e=7.558E+00  Klebsiella phage Kp7

pLDDT: mean 73.72, std 24.7, range [30.2, 98.75]

Foldseek 3Di:
DPPDVVNVVVVVVVVVVVVVVVVVCVVPVVVVVVVVVVPPPPDDDDDDDDDDDDDPPDPDDPCQPKAKKKKWKAWDFQFKKKKWKEKPVDIDIDIDTPTDIDIYMWGLPPVVQMKIKMKMWGPFQAQIKIKIFIGDVNHTQWIFMGRGGRDMTMIMDTNPDDRDDPDPPDDDPPPPPDDDDDDPDDDDDDDDDDD

Solvent-accessible surface area (backbone atoms only — not comparable to full-atom values): 12169 Å² total; per-residue (Å²): 135,84,83,48,74,68,57,54,52,51,50,52,53,52,50,52,52,53,49,50,55,51,51,48,49,69,72,55,52,71,63,65,61,57,74,63,62,76,77,76,81,85,84,84,78,96,74,84,84,86,87,79,94,72,82,83,75,70,80,72,76,77,88,69,57,64,44,74,33,36,43,36,38,41,50,60,72,73,41,57,30,38,36,39,39,32,36,79,91,48,72,49,75,51,74,51,50,27,63,44,79,44,82,39,70,36,49,56,51,72,91,71,70,33,32,42,41,37,38,37,31,41,77,49,81,48,66,61,52,39,37,33,36,33,24,52,92,82,40,77,68,27,59,27,61,29,42,48,58,54,27,60,17,51,32,60,42,39,74,80,52,77,83,76,76,93,68,84,79,69,80,77,80,75,80,76,77,71,86,84,80,82,82,83,78,90,76,90,80,88,80,83,88,80,135

Mean predicted aligned error: 19.57 Å